Protein AF-A0A351SJZ7-F1 (afdb_monomer_lite)

Secondary structure (DSSP, 8-state):
---EEEEEEEE--SSEEEEEEEE--SSSEEE-S-SSBPTT--EEEEEEE-TTT--EEEEEEPPBTTTEEEETTTTEEEESS---SB--TTSTTTGGGTTTSBEEEEEEEEE---TT-TT--EEEEEEEEESSSSEEEEEEEEEE--TT--EEEEEEEEEEESSSSSEEEEEEEEEEE--SPEEEESSSSSS-EEE-----S--EEEEEEEEE-

Structure (mmCIF, N/CA/C/O backbone):
data_AF-A0A351SJZ7-F1
#
_entry.id   AF-A0A351SJZ7-F1
#
loop_
_atom_site.group_PDB
_atom_site.id
_atom_site.type_symbol
_atom_site.label_atom_id
_atom_site.label_alt_id
_atom_site.label_comp_id
_atom_site.label_asym_id
_atom_site.label_entity_id
_atom_site.label_seq_id
_atom_site.pdbx_PDB_ins_code
_atom_site.Cartn_x
_atom_site.Cartn_y
_atom_site.Cartn_z
_atom_site.occupancy
_atom_site.B_iso_or_equiv
_atom_site.auth_seq_id
_atom_site.auth_comp_id
_atom_site.auth_asym_id
_atom_site.auth_atom_id
_atom_site.pdbx_PDB_model_num
ATOM 1 N N . PRO A 1 1 ? 30.262 -1.546 -34.712 1.00 51.22 1 PRO A N 1
ATOM 2 C CA . PRO A 1 1 ? 30.843 -1.175 -33.401 1.00 51.22 1 PRO A CA 1
ATOM 3 C C . PRO A 1 1 ? 29.994 -1.768 -32.277 1.00 51.22 1 PRO A C 1
ATOM 5 O O . PRO A 1 1 ? 28.822 -1.424 -32.166 1.00 51.22 1 PRO A O 1
ATOM 8 N N . GLU A 1 2 ? 30.569 -2.689 -31.508 1.00 60.25 2 GLU A N 1
ATOM 9 C CA . GLU A 1 2 ? 29.968 -3.202 -30.274 1.00 60.25 2 GLU A CA 1
ATOM 10 C C . GLU A 1 2 ? 29.825 -2.029 -29.297 1.00 60.25 2 GLU A C 1
ATOM 12 O O . GLU A 1 2 ? 30.804 -1.347 -28.987 1.00 60.25 2 GLU A O 1
ATOM 17 N N . GLN A 1 3 ? 28.595 -1.724 -28.885 1.00 79.81 3 GLN A N 1
ATOM 18 C CA . GLN A 1 3 ? 28.316 -0.619 -27.970 1.00 79.81 3 GLN A CA 1
ATOM 19 C C . GLN A 1 3 ? 27.712 -1.182 -26.688 1.00 79.81 3 GLN A C 1
ATOM 21 O O . GLN A 1 3 ? 26.658 -1.822 -26.704 1.00 79.81 3 GLN A O 1
ATOM 26 N N . GLY A 1 4 ? 28.421 -0.964 -25.582 1.00 80.38 4 GLY A N 1
ATOM 27 C CA . GLY A 1 4 ? 27.912 -1.182 -24.236 1.00 80.38 4 GLY A CA 1
ATOM 28 C C . GLY A 1 4 ? 27.241 0.085 -23.720 1.00 80.38 4 GLY A C 1
ATOM 29 O O . GLY A 1 4 ? 27.751 1.185 -23.925 1.00 80.38 4 GLY A O 1
ATOM 30 N N . PHE A 1 5 ? 26.113 -0.074 -23.040 1.00 85.69 5 PHE A N 1
ATOM 31 C CA . PHE A 1 5 ? 25.408 1.011 -22.374 1.00 85.69 5 PHE A CA 1
ATOM 32 C C . PHE A 1 5 ? 25.132 0.629 -20.923 1.00 85.69 5 PHE A C 1
ATOM 34 O O . PHE A 1 5 ? 24.691 -0.488 -20.648 1.00 85.69 5 PHE A O 1
ATOM 41 N N . GLY A 1 6 ? 25.379 1.559 -20.003 1.00 90.56 6 GLY A N 1
ATOM 42 C CA . GLY A 1 6 ? 25.127 1.377 -18.582 1.00 90.56 6 GLY A CA 1
ATOM 43 C C . GLY A 1 6 ? 24.538 2.631 -17.952 1.00 90.56 6 GLY A C 1
ATOM 44 O O . GLY A 1 6 ? 24.935 3.743 -18.291 1.00 90.56 6 GLY A O 1
ATOM 45 N N . GLN A 1 7 ? 23.608 2.438 -17.023 1.00 92.88 7 GLN A N 1
ATOM 46 C CA . GLN A 1 7 ? 23.011 3.494 -16.211 1.00 92.88 7 GLN A CA 1
ATOM 47 C C . GLN A 1 7 ? 22.915 3.039 -14.755 1.00 92.88 7 GLN A C 1
ATOM 49 O O . GLN A 1 7 ? 22.683 1.861 -14.484 1.00 92.88 7 GLN A O 1
ATOM 54 N N . ALA A 1 8 ? 23.072 3.974 -13.826 1.00 92.62 8 ALA A N 1
ATOM 55 C CA . ALA A 1 8 ? 22.906 3.747 -12.397 1.00 92.62 8 ALA A CA 1
ATOM 56 C C . ALA A 1 8 ? 22.054 4.865 -11.796 1.00 92.62 8 ALA A C 1
ATOM 58 O O . ALA A 1 8 ? 22.042 5.982 -12.317 1.00 92.62 8 ALA A O 1
ATOM 59 N N . PHE A 1 9 ? 21.348 4.557 -10.715 1.00 87.62 9 PHE A N 1
ATOM 60 C CA . PHE A 1 9 ? 20.541 5.511 -9.971 1.00 87.62 9 PHE A CA 1
ATOM 61 C C . PHE A 1 9 ? 20.684 5.287 -8.465 1.00 87.62 9 PHE A C 1
ATOM 63 O O . PHE A 1 9 ? 20.890 4.165 -7.998 1.00 87.62 9 PHE A O 1
ATOM 70 N N . ALA A 1 10 ? 20.558 6.383 -7.728 1.00 87.19 10 ALA A N 1
ATOM 71 C CA . ALA A 1 10 ? 20.352 6.418 -6.292 1.00 87.19 10 ALA A CA 1
ATOM 72 C C . ALA A 1 10 ? 19.329 7.524 -6.038 1.00 87.19 10 ALA A C 1
ATOM 74 O O . ALA A 1 10 ? 19.532 8.656 -6.487 1.00 87.19 10 ALA A O 1
ATOM 75 N N . ALA A 1 11 ? 18.215 7.180 -5.409 1.00 80.00 11 ALA A N 1
ATOM 76 C CA . ALA A 1 11 ? 17.107 8.092 -5.193 1.00 80.00 11 ALA A CA 1
ATOM 77 C C . ALA A 1 11 ? 16.484 7.866 -3.818 1.00 80.00 11 ALA A C 1
ATOM 79 O O . ALA A 1 11 ? 16.381 6.732 -3.350 1.00 80.00 11 ALA A O 1
ATOM 80 N N . ASP A 1 12 ? 16.047 8.967 -3.221 1.00 76.38 12 ASP A N 1
ATOM 81 C CA . ASP A 1 12 ? 15.073 8.966 -2.138 1.00 76.38 12 ASP A CA 1
ATOM 82 C C . ASP A 1 12 ? 13.676 8.855 -2.783 1.00 76.38 12 ASP A C 1
ATOM 84 O O . ASP A 1 12 ? 13.377 9.637 -3.698 1.00 76.38 12 ASP A O 1
ATOM 88 N N . PRO A 1 13 ? 12.847 7.870 -2.397 1.00 70.75 13 PRO A N 1
ATOM 89 C CA . PRO A 1 13 ? 11.522 7.681 -2.980 1.00 70.75 13 PRO A CA 1
ATOM 90 C C . PRO A 1 13 ? 10.557 8.846 -2.696 1.00 70.75 13 PRO A C 1
ATOM 92 O O . PRO A 1 13 ? 9.573 8.995 -3.419 1.00 70.75 13 PRO A O 1
ATOM 95 N N . GLY A 1 14 ? 10.815 9.685 -1.684 1.00 78.50 14 GLY A N 1
ATOM 96 C CA . GLY A 1 14 ? 9.995 10.844 -1.302 1.00 78.50 14 GLY A CA 1
ATOM 97 C C . GLY A 1 14 ? 8.678 10.504 -0.587 1.00 78.50 14 GLY A C 1
ATOM 98 O O . GLY A 1 14 ? 8.150 11.326 0.169 1.00 78.50 14 GLY A O 1
ATOM 99 N N . THR A 1 15 ? 8.155 9.297 -0.799 1.00 84.88 15 THR A N 1
ATOM 100 C CA . THR A 1 15 ? 6.992 8.729 -0.111 1.00 84.88 15 THR A CA 1
ATOM 101 C C . THR A 1 15 ? 7.159 7.225 0.080 1.00 84.88 15 THR A C 1
ATOM 103 O O . THR A 1 15 ? 7.822 6.559 -0.715 1.00 84.88 15 THR A O 1
ATOM 106 N N . LEU A 1 16 ? 6.491 6.679 1.091 1.00 83.62 16 LEU A N 1
ATOM 107 C CA . LEU A 1 16 ? 6.517 5.260 1.429 1.00 83.62 16 LEU A CA 1
ATOM 108 C C . LEU A 1 16 ? 5.123 4.679 1.456 1.00 83.62 16 LEU A C 1
ATOM 110 O O . LEU A 1 16 ? 4.201 5.316 1.961 1.00 83.62 16 LEU A O 1
ATOM 114 N N . ALA A 1 17 ? 4.993 3.440 1.000 1.00 87.25 17 ALA A N 1
ATOM 115 C CA . ALA A 1 17 ? 3.758 2.692 1.135 1.00 87.25 17 ALA A CA 1
ATOM 116 C C . ALA A 1 17 ? 3.602 2.141 2.561 1.00 87.25 17 ALA A C 1
ATOM 118 O O . ALA A 1 17 ? 4.544 1.601 3.136 1.00 87.25 17 ALA A O 1
ATOM 119 N N . ALA A 1 18 ? 2.381 2.191 3.086 1.00 89.62 18 ALA A N 1
ATOM 120 C CA . ALA A 1 18 ? 1.960 1.529 4.313 1.00 89.62 18 ALA A CA 1
ATOM 121 C C . ALA A 1 18 ? 0.689 0.711 4.060 1.00 89.62 18 ALA A C 1
ATOM 123 O O . ALA A 1 18 ? -0.158 1.080 3.240 1.00 89.62 18 ALA A O 1
ATOM 124 N N . ARG A 1 19 ? 0.543 -0.397 4.793 1.00 93.38 19 ARG A N 1
ATOM 125 C CA . ARG A 1 19 ? -0.688 -1.188 4.833 1.00 93.38 19 ARG A CA 1
ATOM 126 C C . ARG A 1 19 ? -1.068 -1.471 6.276 1.00 93.38 19 ARG A C 1
ATOM 128 O O . ARG A 1 19 ? -0.285 -2.039 7.035 1.00 93.38 19 ARG A O 1
ATOM 135 N N . GLU A 1 20 ? -2.291 -1.119 6.632 1.00 95.25 20 GLU A N 1
ATOM 136 C CA . GLU A 1 20 ? -2.797 -1.220 7.994 1.00 95.25 20 GLU A CA 1
ATOM 137 C C . GLU A 1 20 ? -4.163 -1.902 8.008 1.00 95.25 20 GLU A C 1
ATOM 139 O O . GLU A 1 20 ? -4.999 -1.697 7.125 1.00 95.25 20 GLU A O 1
ATOM 144 N N . GLU A 1 21 ? -4.385 -2.739 9.013 1.00 96.19 21 GLU A N 1
ATOM 145 C CA . GLU A 1 21 ? -5.636 -3.446 9.241 1.00 96.19 21 GLU A CA 1
ATOM 146 C C . GLU A 1 21 ? -6.179 -3.094 10.621 1.00 96.19 21 GLU A C 1
ATOM 148 O O . GLU A 1 21 ? -5.493 -3.228 11.631 1.00 96.19 21 GLU A O 1
ATOM 153 N N . PHE A 1 22 ? -7.441 -2.691 10.676 1.00 97.31 22 PHE A N 1
ATOM 154 C CA . PHE A 1 22 ? -8.117 -2.338 11.912 1.00 97.31 22 PHE A CA 1
ATOM 155 C C . PHE A 1 22 ? -9.258 -3.298 12.165 1.00 97.31 22 PHE A C 1
ATOM 157 O O . PHE A 1 22 ? -10.115 -3.484 11.299 1.00 97.31 22 PHE A O 1
ATOM 164 N N . ARG A 1 23 ? -9.342 -3.861 13.367 1.00 96.00 23 ARG A N 1
ATOM 165 C CA . ARG A 1 23 ? -10.565 -4.542 13.788 1.00 96.00 23 ARG A CA 1
ATOM 166 C C . ARG A 1 23 ? -11.706 -3.524 13.878 1.00 96.00 23 ARG A C 1
ATOM 168 O O . ARG A 1 23 ? -11.523 -2.403 14.352 1.00 96.00 23 ARG A O 1
ATOM 175 N N . GLY A 1 24 ? -12.904 -3.917 13.450 1.00 93.94 24 GLY A N 1
ATOM 176 C CA . GLY A 1 24 ? -14.111 -3.134 13.707 1.00 93.94 24 GLY A CA 1
ATOM 177 C C . GLY A 1 24 ? -14.270 -2.845 15.205 1.00 93.94 24 GLY A C 1
ATOM 178 O O . GLY A 1 24 ? -14.196 -3.767 16.018 1.00 93.94 24 GLY A O 1
ATOM 179 N N . THR A 1 25 ? -14.487 -1.585 15.579 1.00 93.88 25 THR A N 1
ATOM 180 C CA . THR A 1 25 ? -14.606 -1.160 16.989 1.00 93.88 25 THR A CA 1
ATOM 181 C C . THR A 1 25 ? -16.055 -0.884 17.395 1.00 93.88 25 THR A C 1
ATOM 183 O O . THR A 1 25 ? -16.344 -0.635 18.562 1.00 93.88 25 THR A O 1
ATOM 186 N N . GLY A 1 26 ? -16.984 -0.912 16.435 1.00 91.62 26 GLY A N 1
ATOM 187 C CA . GLY A 1 26 ? -18.343 -0.386 16.573 1.00 91.62 26 GLY A CA 1
ATOM 188 C C . GLY A 1 26 ? -18.431 1.134 16.392 1.00 91.62 26 GLY A C 1
ATOM 189 O O . GLY A 1 26 ? -19.530 1.682 16.423 1.00 91.62 26 GLY A O 1
ATOM 190 N N . GLY A 1 27 ? -17.298 1.818 16.203 1.00 93.38 27 GLY A N 1
ATOM 191 C CA . GLY A 1 27 ? -17.219 3.248 15.923 1.00 93.38 27 GLY A CA 1
ATOM 192 C C . GLY A 1 27 ? -16.923 3.556 14.454 1.00 93.38 27 GLY A C 1
ATOM 193 O O . GLY A 1 27 ? -16.747 2.665 13.627 1.00 93.38 27 GLY A O 1
ATOM 194 N N . SER A 1 28 ? -16.856 4.847 14.137 1.00 96.50 28 SER A N 1
ATOM 195 C CA . SER A 1 28 ? -16.533 5.343 12.789 1.00 96.50 28 SER A CA 1
ATOM 196 C C . SER A 1 28 ? -15.133 5.947 12.676 1.00 96.50 28 SER A C 1
ATOM 198 O O . SER A 1 28 ? -14.732 6.345 11.586 1.00 96.50 28 SER A O 1
ATOM 200 N N . LEU A 1 29 ? -14.422 6.101 13.793 1.00 97.50 29 LEU A N 1
ATOM 201 C CA . LEU A 1 29 ? -13.168 6.844 13.855 1.00 97.50 29 LEU A CA 1
ATOM 202 C C . LEU A 1 29 ? -11.985 5.891 13.956 1.00 97.50 29 LEU A C 1
ATOM 204 O O . LEU A 1 29 ? -11.962 5.042 14.845 1.00 97.50 29 LEU A O 1
ATOM 208 N N . TYR A 1 30 ? -11.016 6.088 13.069 1.00 98.12 30 TYR A N 1
ATOM 209 C CA . TYR A 1 30 ? -9.790 5.309 12.992 1.00 98.12 30 TYR A CA 1
ATOM 210 C C . TYR A 1 30 ? -8.592 6.237 12.784 1.00 98.12 30 TYR A C 1
ATOM 212 O O . TYR A 1 30 ? -8.707 7.275 12.122 1.00 98.12 30 TYR A O 1
ATOM 220 N N . TYR A 1 31 ? -7.447 5.865 13.341 1.00 98.00 31 TYR A N 1
ATOM 221 C CA . TYR A 1 31 ? -6.186 6.580 13.180 1.00 98.00 31 TYR A CA 1
ATOM 222 C C . TYR A 1 31 ? -5.181 5.686 12.469 1.00 98.00 31 TYR A C 1
ATOM 224 O O . TYR A 1 31 ? -4.982 4.545 12.855 1.00 98.00 31 TYR A O 1
ATOM 232 N N . LEU A 1 32 ? -4.567 6.207 11.422 1.00 97.38 32 LEU A N 1
ATOM 233 C CA . LEU A 1 32 ? -3.424 5.601 10.766 1.00 97.38 32 LEU A CA 1
ATOM 234 C C . LEU A 1 32 ? -2.192 5.775 11.654 1.00 97.38 32 LEU A C 1
ATOM 236 O O . LEU A 1 32 ? -2.092 6.765 12.387 1.00 97.38 32 LEU A O 1
ATOM 240 N N . GLN A 1 33 ? -1.233 4.855 11.566 1.00 94.38 33 GLN A N 1
ATOM 241 C CA . GLN A 1 33 ? 0.026 4.986 12.306 1.00 94.38 33 GLN A CA 1
ATOM 242 C C . GLN A 1 33 ? 0.806 6.229 11.859 1.00 94.38 33 GLN A C 1
ATOM 244 O O . GLN A 1 33 ? 1.522 6.847 12.650 1.00 94.38 33 GLN A O 1
ATOM 249 N N . HIS A 1 34 ? 0.651 6.600 10.586 1.00 93.50 34 HIS A N 1
ATOM 250 C CA . HIS A 1 34 ? 1.418 7.656 9.941 1.00 93.50 34 HIS A CA 1
ATOM 251 C C . HIS A 1 34 ? 0.583 8.916 9.671 1.00 93.50 34 HIS A C 1
ATOM 253 O O . HIS A 1 34 ? -0.633 8.880 9.477 1.00 93.50 34 HIS A O 1
ATOM 259 N N . GLN A 1 35 ? 1.277 10.052 9.637 1.00 93.19 35 GLN A N 1
ATOM 260 C CA . GLN A 1 35 ? 0.755 11.367 9.256 1.00 93.19 35 GLN A CA 1
ATOM 261 C C . GLN A 1 35 ? 1.331 11.779 7.897 1.00 93.19 35 GLN A C 1
ATOM 263 O O . GLN A 1 35 ? 2.148 11.060 7.330 1.00 93.19 35 GLN A O 1
ATOM 268 N N . ASN A 1 36 ? 0.931 12.945 7.383 1.00 93.06 36 ASN A N 1
ATOM 269 C CA . ASN A 1 36 ? 1.382 13.458 6.082 1.00 93.06 36 ASN A CA 1
ATOM 270 C C . ASN A 1 36 ? 1.135 12.460 4.942 1.00 93.06 36 ASN A C 1
ATOM 272 O O . ASN A 1 36 ? 2.016 12.176 4.130 1.00 93.06 36 ASN A O 1
ATOM 276 N N . ILE A 1 37 ? -0.083 11.925 4.905 1.00 95.25 37 ILE A N 1
ATOM 277 C CA . ILE A 1 37 ? -0.508 10.990 3.867 1.00 95.25 37 ILE A CA 1
ATOM 278 C C . ILE A 1 37 ? -0.540 11.710 2.515 1.00 95.25 37 ILE A C 1
ATOM 280 O O . ILE A 1 37 ? -1.096 12.809 2.399 1.00 95.25 37 ILE A O 1
ATOM 284 N N . THR A 1 38 ? 0.018 11.082 1.485 1.00 94.69 38 THR A N 1
ATOM 285 C CA . THR A 1 38 ? -0.049 11.561 0.106 1.00 94.69 38 THR A CA 1
ATOM 286 C C . THR A 1 38 ? -1.506 11.587 -0.334 1.00 94.69 38 THR A C 1
ATOM 288 O O . THR A 1 38 ? -2.189 10.562 -0.347 1.00 94.69 38 THR A O 1
ATOM 291 N N . GLN A 1 39 ? -2.007 12.770 -0.679 1.00 92.69 39 GLN A N 1
ATOM 292 C CA . GLN A 1 39 ? -3.418 12.956 -0.998 1.00 92.69 39 GLN A CA 1
ATOM 293 C C . GLN A 1 39 ? -3.843 12.105 -2.205 1.00 92.69 39 GLN A C 1
ATOM 295 O O . GLN A 1 39 ? -3.276 12.244 -3.287 1.00 92.69 39 GLN A O 1
ATOM 300 N N . GLY A 1 40 ? -4.877 11.276 -2.031 1.00 93.06 40 GLY A N 1
ATOM 301 C CA . GLY A 1 40 ? -5.419 10.419 -3.086 1.00 93.06 40 GLY A CA 1
ATOM 302 C C . GLY A 1 40 ? -4.645 9.116 -3.297 1.00 93.06 40 GLY A C 1
ATOM 303 O O . GLY A 1 40 ? -4.995 8.362 -4.202 1.00 93.06 40 GLY A O 1
ATOM 304 N N . SER A 1 41 ? -3.612 8.849 -2.492 1.00 95.12 41 SER A N 1
ATOM 305 C CA . SER A 1 41 ? -2.917 7.553 -2.485 1.00 95.12 41 SER A CA 1
ATOM 306 C C . SER A 1 41 ? -3.694 6.477 -1.725 1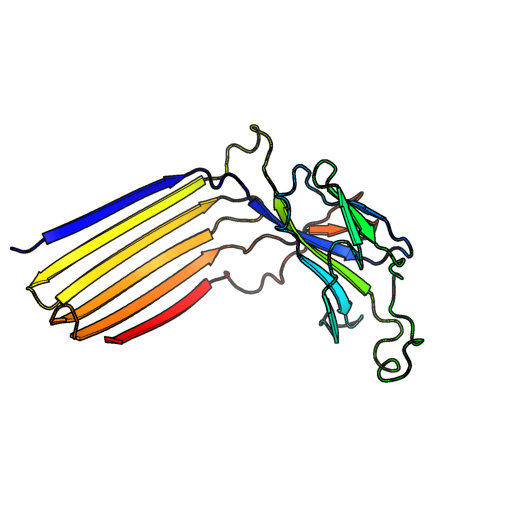.00 95.12 41 SER A C 1
ATOM 308 O O . SER A 1 41 ? -3.391 5.292 -1.851 1.00 95.12 41 SER A O 1
ATOM 310 N N . GLU A 1 42 ? -4.676 6.875 -0.912 1.00 95.56 42 GLU A N 1
ATOM 311 C CA . GLU A 1 42 ? -5.371 5.965 -0.022 1.00 95.56 42 GLU A CA 1
ATOM 312 C C . GLU A 1 42 ? -6.349 5.038 -0.759 1.00 95.56 42 GLU A C 1
ATOM 314 O O . GLU A 1 42 ? -7.165 5.448 -1.586 1.00 95.56 42 GLU A O 1
ATOM 319 N N . GLN A 1 43 ? -6.318 3.764 -0.387 1.00 97.69 43 GLN A N 1
ATOM 320 C CA . GLN A 1 43 ? -7.297 2.760 -0.762 1.00 97.69 43 GLN A CA 1
ATOM 321 C C . GLN A 1 43 ? -7.820 2.096 0.508 1.00 97.69 43 GLN A C 1
ATOM 323 O O . GLN A 1 43 ? -7.072 1.446 1.242 1.00 97.69 43 GLN A O 1
ATOM 328 N N . LEU A 1 44 ? -9.115 2.273 0.770 1.00 97.81 44 LEU A N 1
ATOM 329 C CA 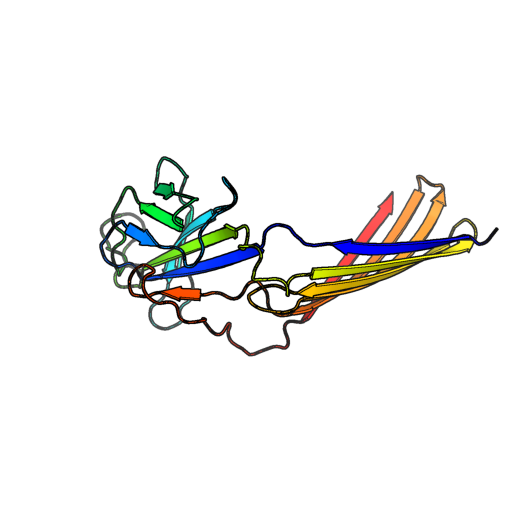. LEU A 1 44 ? -9.787 1.709 1.936 1.00 97.81 44 LEU A CA 1
ATOM 330 C C . LEU A 1 44 ? -10.788 0.643 1.500 1.00 97.81 44 LEU A C 1
ATOM 332 O O . LEU A 1 44 ? -11.528 0.816 0.529 1.00 97.81 44 LEU A O 1
ATOM 336 N N . SER A 1 45 ? -10.847 -0.451 2.250 1.00 97.75 45 SER A N 1
ATOM 337 C CA . SER A 1 45 ? -11.866 -1.482 2.071 1.00 97.75 45 SER A CA 1
ATOM 338 C C . SER A 1 45 ? -12.313 -2.065 3.403 1.00 97.75 45 SER A C 1
ATOM 340 O O . SER A 1 45 ? -11.560 -2.069 4.374 1.00 97.75 45 SER A O 1
ATOM 342 N N . ILE A 1 46 ? -13.549 -2.556 3.450 1.00 96.56 46 ILE A N 1
ATOM 343 C CA . ILE A 1 46 ? -14.046 -3.372 4.554 1.00 96.56 46 ILE A CA 1
ATOM 344 C C . ILE A 1 46 ? -13.959 -4.834 4.139 1.00 96.56 46 ILE A C 1
ATOM 346 O O . ILE A 1 46 ? -14.567 -5.242 3.147 1.00 96.56 46 ILE A O 1
ATOM 350 N N . GLU A 1 47 ? -13.245 -5.627 4.927 1.00 95.12 47 GLU A N 1
ATOM 351 C CA . GLU A 1 47 ? -13.123 -7.065 4.742 1.00 95.12 47 GLU A CA 1
ATOM 352 C C . GLU A 1 47 ? -13.846 -7.822 5.852 1.00 95.12 47 GLU A C 1
ATOM 354 O O . GLU A 1 47 ? -13.648 -7.559 7.037 1.00 95.12 47 GLU A O 1
ATOM 359 N N . ILE A 1 48 ? -14.658 -8.806 5.470 1.00 93.38 48 ILE A N 1
ATOM 360 C CA . ILE A 1 48 ? -15.209 -9.795 6.397 1.00 93.38 48 ILE A CA 1
ATOM 361 C C . ILE A 1 48 ? -14.391 -11.064 6.243 1.00 93.38 48 ILE A C 1
ATOM 363 O O . ILE A 1 48 ? -14.277 -11.589 5.132 1.00 93.38 48 ILE A O 1
ATOM 367 N N . ARG A 1 49 ? -13.829 -11.560 7.343 1.00 92.12 49 ARG A N 1
ATOM 368 C CA . ARG A 1 49 ? -12.932 -12.719 7.328 1.00 92.12 49 ARG A CA 1
ATOM 369 C C . ARG A 1 49 ? -13.495 -13.858 8.146 1.00 92.12 49 ARG A C 1
ATOM 371 O O . ARG A 1 49 ? -14.066 -13.621 9.199 1.00 92.12 49 ARG A O 1
ATOM 378 N N . ASP A 1 50 ? -13.315 -15.082 7.682 1.00 89.44 50 ASP A N 1
ATOM 379 C CA . ASP A 1 50 ? -13.690 -16.274 8.431 1.00 89.44 50 ASP A CA 1
ATOM 380 C C . ASP A 1 50 ? -12.981 -16.294 9.791 1.00 89.44 50 ASP A C 1
ATOM 382 O O . ASP A 1 50 ? -11.764 -16.119 9.871 1.00 89.44 50 ASP A O 1
ATOM 386 N N . LYS A 1 51 ? -13.739 -16.484 10.873 1.00 87.12 51 LYS A N 1
ATOM 387 C CA . LYS A 1 51 ? -13.208 -16.389 12.243 1.00 87.12 51 LYS A CA 1
ATOM 388 C C . LYS A 1 51 ? -12.165 -17.461 12.587 1.00 87.12 51 LYS A C 1
ATOM 390 O O . LYS A 1 51 ? -11.372 -17.241 13.498 1.00 87.12 51 LYS A O 1
ATOM 395 N N . ASP A 1 52 ? -12.205 -18.611 11.911 1.00 87.50 52 ASP A N 1
ATOM 396 C CA . ASP A 1 52 ? -11.371 -19.772 12.235 1.00 87.50 52 ASP A CA 1
ATOM 397 C C . ASP A 1 52 ? -10.098 -19.803 11.376 1.00 87.50 52 ASP A C 1
ATOM 399 O O . ASP A 1 52 ? -9.018 -20.110 11.874 1.00 87.50 52 ASP A O 1
ATOM 403 N N . SER A 1 53 ? -10.215 -19.460 10.090 1.00 85.94 53 SER A N 1
ATOM 404 C CA . SER A 1 53 ? -9.118 -19.505 9.113 1.00 85.94 53 SER A CA 1
ATOM 405 C C . SER A 1 53 ? -8.508 -18.143 8.774 1.00 85.94 53 SER A C 1
ATOM 407 O O . SER A 1 53 ? -7.405 -18.092 8.233 1.00 85.94 53 SER A O 1
ATOM 409 N N . GLY A 1 54 ? -9.205 -17.037 9.050 1.00 85.69 54 GLY A N 1
ATOM 410 C CA . GLY A 1 54 ? -8.783 -15.686 8.669 1.00 85.69 54 GLY A CA 1
ATOM 411 C C . GLY A 1 54 ? -8.924 -15.371 7.174 1.00 85.69 54 GLY A C 1
ATOM 412 O O . GLY A 1 54 ? -8.531 -14.289 6.743 1.00 85.69 54 GLY A O 1
ATOM 413 N N . ILE A 1 55 ? -9.487 -16.282 6.374 1.00 88.56 55 ILE A N 1
ATOM 414 C CA . ILE A 1 55 ? -9.680 -16.087 4.932 1.00 88.56 55 ILE A CA 1
ATOM 415 C C . ILE A 1 55 ? -10.719 -14.989 4.686 1.00 88.56 55 ILE A C 1
ATOM 417 O O . ILE A 1 55 ? -11.779 -14.979 5.308 1.00 88.56 55 ILE A O 1
ATOM 421 N N . VAL A 1 56 ? -10.444 -14.087 3.740 1.00 90.38 56 VAL A N 1
ATOM 422 C CA . VAL A 1 56 ? -11.397 -13.052 3.313 1.00 90.38 56 VAL A CA 1
ATOM 423 C C . VAL A 1 56 ? -12.598 -13.702 2.626 1.00 90.38 56 VAL A C 1
ATOM 425 O O . VAL A 1 56 ? -12.476 -14.302 1.560 1.00 90.38 56 VAL A O 1
ATOM 428 N N . LEU A 1 57 ? -13.770 -13.563 3.240 1.00 88.94 57 LEU A N 1
ATOM 429 C CA . LEU A 1 57 ? -15.052 -14.039 2.718 1.00 88.94 57 LEU A CA 1
ATOM 430 C C . LEU A 1 57 ? -15.736 -12.985 1.840 1.00 88.94 57 LEU A C 1
ATOM 432 O O . LEU A 1 57 ? -16.485 -13.323 0.925 1.00 88.94 57 LEU A O 1
ATOM 436 N N . SER A 1 58 ? -15.505 -11.705 2.136 1.00 90.50 58 SER A N 1
ATOM 437 C CA . SER A 1 58 ? -16.045 -10.567 1.393 1.00 90.50 58 SER A CA 1
ATOM 438 C C . SER A 1 58 ? -15.117 -9.367 1.532 1.00 90.50 58 SER A C 1
ATOM 440 O O . SER A 1 58 ? -14.601 -9.128 2.619 1.00 90.50 58 SER A O 1
ATOM 442 N N . SER A 1 59 ? -14.960 -8.589 0.462 1.00 93.81 59 SER A N 1
ATOM 443 C CA . SER A 1 59 ? -14.243 -7.311 0.469 1.00 93.81 59 SER A CA 1
ATOM 444 C C . SER A 1 59 ? -15.078 -6.254 -0.251 1.00 93.81 59 SER A C 1
ATOM 446 O O . SER A 1 59 ? -15.622 -6.510 -1.328 1.00 93.81 59 SER A O 1
ATOM 448 N N . HIS A 1 60 ? -15.222 -5.086 0.368 1.00 94.50 60 HIS A N 1
ATOM 449 C CA . HIS A 1 60 ? -15.964 -3.954 -0.168 1.00 94.50 60 HIS A CA 1
ATOM 450 C C . HIS A 1 60 ? -15.086 -2.705 -0.159 1.00 94.50 60 HIS A C 1
ATOM 452 O O . HIS A 1 60 ? -14.703 -2.224 0.903 1.00 94.50 60 HIS A O 1
ATOM 458 N N . MET A 1 61 ? -14.767 -2.185 -1.342 1.00 97.00 61 MET A N 1
ATOM 459 C CA . MET A 1 61 ? -13.965 -0.972 -1.484 1.00 97.00 61 MET A CA 1
ATOM 460 C C . MET A 1 61 ? -14.798 0.269 -1.163 1.00 97.00 61 MET A C 1
ATOM 462 O O . MET A 1 61 ? -15.921 0.391 -1.647 1.00 97.00 61 MET A O 1
ATOM 466 N N . LEU A 1 62 ? -14.231 1.174 -0.368 1.00 97.31 62 LEU A N 1
ATOM 467 C CA . LEU A 1 62 ? -14.878 2.402 0.077 1.00 97.31 62 LEU A CA 1
ATOM 468 C C . LEU A 1 62 ? -14.507 3.575 -0.835 1.00 97.31 62 LEU A C 1
ATOM 470 O O . LEU A 1 62 ? -13.345 3.735 -1.216 1.00 97.31 62 LEU A O 1
ATOM 474 N N . ALA A 1 63 ? -15.477 4.431 -1.144 1.00 97.50 63 ALA A N 1
ATOM 475 C CA . ALA A 1 63 ? -15.272 5.641 -1.927 1.00 97.50 63 ALA A CA 1
ATOM 476 C C . ALA A 1 63 ? -14.986 6.860 -1.032 1.00 97.50 63 ALA A C 1
ATOM 478 O O . ALA A 1 63 ? -15.765 7.203 -0.136 1.00 97.50 63 ALA A O 1
ATOM 479 N N . SER A 1 64 ? -13.878 7.556 -1.311 1.00 96.44 64 SER A N 1
ATOM 480 C CA . SER A 1 64 ? -13.501 8.792 -0.611 1.00 96.44 64 SER A CA 1
ATOM 481 C C . SER A 1 64 ? -14.568 9.877 -0.798 1.00 96.44 64 SER A C 1
ATOM 483 O O . SER A 1 64 ? -15.091 10.075 -1.896 1.00 96.44 64 SER A O 1
ATOM 485 N N . GLY A 1 65 ? -14.933 10.559 0.287 1.00 95.25 65 GLY A N 1
ATOM 486 C CA . GLY A 1 65 ? -15.980 11.585 0.328 1.00 95.25 65 GLY A CA 1
ATOM 487 C C . GLY A 1 65 ? -17.420 11.056 0.368 1.00 95.25 65 GLY A C 1
ATOM 488 O O . GLY A 1 65 ? -18.332 11.845 0.612 1.00 95.25 65 GLY A O 1
ATOM 489 N N . VAL A 1 66 ? -17.636 9.752 0.162 1.00 97.06 66 VAL A N 1
ATOM 490 C CA . VAL A 1 66 ? -18.963 9.108 0.213 1.00 97.06 66 VAL A CA 1
ATOM 491 C C . VAL A 1 66 ? -19.058 8.163 1.406 1.00 97.06 66 VAL A C 1
ATOM 493 O O . VAL A 1 66 ? -19.946 8.302 2.246 1.00 97.06 66 VAL A O 1
ATOM 496 N N . ASP A 1 67 ? -18.111 7.235 1.508 1.00 97.38 6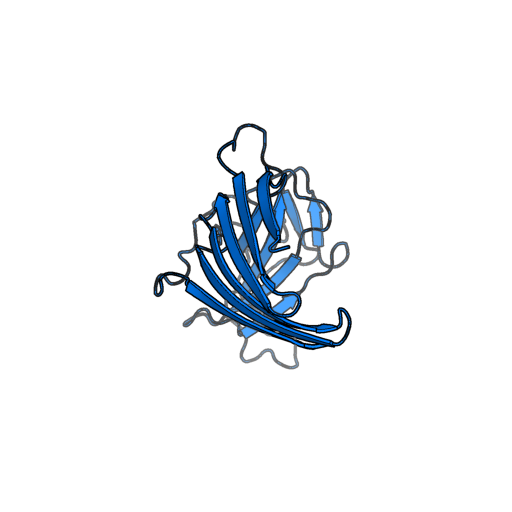7 ASP A N 1
ATOM 497 C CA . ASP A 1 67 ? -18.089 6.205 2.548 1.00 97.38 67 ASP A CA 1
ATOM 498 C C . ASP A 1 67 ? -17.158 6.579 3.707 1.00 97.38 67 ASP A C 1
ATOM 500 O O . ASP A 1 67 ? -17.303 6.085 4.827 1.00 97.38 67 ASP A O 1
ATOM 504 N N . TYR A 1 68 ? -16.209 7.487 3.464 1.00 98.00 68 TYR A N 1
ATOM 505 C CA . TYR A 1 68 ? -15.304 8.006 4.483 1.00 98.00 68 TYR A CA 1
ATOM 506 C C . TYR A 1 68 ? -14.741 9.381 4.122 1.00 98.00 68 TYR A C 1
ATOM 508 O O . TYR A 1 68 ? -14.818 9.844 2.986 1.00 98.00 68 TYR A O 1
ATOM 516 N N . THR A 1 69 ? -14.115 10.018 5.106 1.00 97.88 69 THR A N 1
ATOM 517 C CA . THR A 1 69 ? -13.246 11.184 4.927 1.00 97.88 69 THR A CA 1
ATOM 518 C C . THR A 1 69 ? -11.896 10.920 5.581 1.00 97.88 69 THR A C 1
ATOM 520 O O . THR A 1 69 ? -11.830 10.263 6.621 1.00 97.88 69 THR A O 1
ATOM 523 N N . LEU A 1 70 ? -10.822 11.428 4.978 1.00 98.06 70 LEU A N 1
ATOM 524 C CA . LEU A 1 70 ? -9.458 11.299 5.485 1.00 98.06 70 LEU A CA 1
ATOM 525 C C . LEU A 1 70 ? -8.877 12.685 5.776 1.00 98.06 70 LEU A C 1
ATOM 527 O O . LEU A 1 70 ? -8.856 13.562 4.915 1.00 98.06 70 LEU A O 1
ATOM 531 N N . ASN A 1 71 ? -8.372 12.879 6.993 1.00 97.38 71 ASN A N 1
ATOM 532 C CA . ASN A 1 71 ? -7.472 13.980 7.306 1.00 97.38 71 ASN A CA 1
ATOM 533 C C . ASN A 1 71 ? -6.034 13.493 7.118 1.00 97.38 71 ASN A C 1
ATOM 535 O O . ASN A 1 71 ? -5.486 12.830 7.998 1.00 97.38 71 ASN A O 1
ATOM 539 N N . THR A 1 72 ? -5.439 13.831 5.977 1.00 95.50 72 THR A N 1
ATOM 540 C CA . THR A 1 72 ? -4.094 13.385 5.590 1.00 95.50 72 THR A CA 1
ATOM 541 C C . THR A 1 72 ? -2.996 13.912 6.511 1.00 95.50 72 THR A C 1
ATOM 543 O O . THR A 1 72 ? -2.013 13.220 6.752 1.00 95.50 72 THR A O 1
ATOM 546 N N . LEU A 1 73 ? -3.172 15.106 7.085 1.00 94.12 73 LEU A N 1
ATOM 547 C CA . LEU A 1 73 ? -2.200 15.698 8.008 1.00 94.12 73 LEU A CA 1
ATOM 548 C C . LEU A 1 73 ? -2.160 14.965 9.351 1.00 94.12 73 LEU A C 1
ATOM 550 O O . LEU A 1 73 ? -1.107 14.873 9.962 1.00 94.12 73 LEU A O 1
ATOM 554 N N . GLN A 1 74 ? -3.300 14.454 9.816 1.00 94.62 74 GLN A N 1
ATOM 555 C CA . GLN A 1 74 ? -3.417 13.779 11.114 1.00 94.62 74 GLN A CA 1
ATOM 556 C C . GLN A 1 74 ? -3.474 12.252 11.001 1.00 94.62 74 GLN A C 1
ATOM 558 O O . GLN A 1 74 ? -3.550 11.590 12.030 1.00 94.62 74 GLN A O 1
ATOM 563 N N . GLY A 1 75 ? -3.509 11.702 9.784 1.00 96.06 75 GLY A N 1
ATOM 564 C CA . GLY A 1 75 ? -3.727 10.273 9.561 1.00 96.06 75 GLY A CA 1
ATOM 565 C C . GLY A 1 75 ? -5.105 9.800 10.034 1.00 96.06 75 GLY A C 1
ATOM 566 O O . GLY A 1 75 ? -5.252 8.670 10.468 1.00 96.06 75 GLY A O 1
ATOM 567 N N . ARG A 1 76 ? -6.135 10.653 10.036 1.00 97.62 76 ARG A N 1
ATOM 568 C CA . ARG A 1 76 ? -7.425 10.322 10.669 1.00 97.62 76 ARG A CA 1
ATOM 569 C C . ARG A 1 76 ? -8.488 9.962 9.645 1.00 97.62 76 ARG A C 1
ATOM 571 O O . ARG A 1 76 ? -8.887 10.822 8.860 1.00 97.62 76 ARG A O 1
ATOM 578 N N . ILE A 1 77 ? -9.014 8.747 9.730 1.00 98.19 77 ILE A N 1
ATOM 579 C CA . ILE A 1 77 ? -10.138 8.262 8.929 1.00 98.19 77 ILE A CA 1
ATOM 580 C C . ILE A 1 77 ? -11.432 8.424 9.730 1.00 98.19 77 ILE A C 1
ATOM 582 O O . ILE A 1 77 ? -11.525 8.019 10.888 1.00 98.19 77 ILE A O 1
ATOM 586 N N . LEU A 1 78 ? -12.453 8.995 9.098 1.00 98.31 78 LEU A N 1
ATOM 587 C CA . LEU A 1 78 ? -13.812 9.046 9.622 1.00 98.31 78 LEU A CA 1
ATOM 588 C C . LEU A 1 78 ? -14.765 8.403 8.614 1.00 98.31 78 LEU A C 1
ATOM 590 O O . LEU A 1 78 ? -15.036 8.984 7.563 1.00 98.31 78 LEU A O 1
ATOM 594 N N . LEU A 1 79 ? -15.270 7.219 8.949 1.00 97.94 79 LEU A N 1
ATOM 595 C CA . LEU A 1 79 ? -16.281 6.499 8.177 1.00 97.94 79 LEU A CA 1
ATOM 596 C C . LEU A 1 79 ? -17.645 7.193 8.296 1.00 97.94 79 LEU A C 1
ATOM 598 O O . LEU A 1 79 ? -17.991 7.733 9.349 1.00 97.94 79 LEU A O 1
ATOM 602 N N . THR A 1 80 ? -18.459 7.149 7.244 1.00 97.00 80 THR A N 1
ATOM 603 C CA . THR A 1 80 ? -19.833 7.681 7.305 1.00 97.00 80 THR A CA 1
ATOM 604 C C . THR A 1 80 ? -20.788 6.750 8.046 1.00 97.00 80 THR A C 1
ATOM 606 O O . THR A 1 80 ? -21.766 7.215 8.629 1.00 97.00 80 THR A O 1
ATOM 609 N N . SER A 1 81 ? -20.472 5.453 8.090 1.00 93.56 81 SER A N 1
ATOM 610 C CA . SER A 1 81 ? -21.188 4.439 8.868 1.00 93.56 81 SER A CA 1
ATOM 611 C C . SER A 1 81 ? -20.239 3.761 9.864 1.00 93.56 81 SER A C 1
ATOM 613 O O . SER A 1 81 ? -19.117 3.431 9.475 1.00 93.56 81 SER A O 1
ATOM 615 N N . PRO A 1 82 ? -20.647 3.541 11.129 1.00 93.56 82 PRO A N 1
ATOM 616 C CA . PRO A 1 82 ? -19.819 2.824 12.095 1.00 93.56 82 PRO A CA 1
ATOM 617 C C . PRO A 1 82 ? -19.504 1.403 11.626 1.00 93.56 82 PRO A C 1
ATOM 619 O O . PRO A 1 82 ? -20.362 0.730 11.052 1.00 93.56 82 PRO A O 1
ATOM 622 N N . LEU A 1 83 ? -18.291 0.930 11.908 1.00 93.00 83 LEU A N 1
ATOM 623 C CA . LEU A 1 83 ? -17.861 -0.420 11.567 1.00 93.00 83 LEU A CA 1
ATOM 624 C C . LEU A 1 83 ? -18.011 -1.343 12.779 1.00 93.00 83 LEU A C 1
ATOM 626 O O . LEU A 1 83 ? -17.182 -1.326 13.691 1.00 93.00 83 LEU A O 1
ATOM 630 N N . SER A 1 84 ? -19.057 -2.172 12.779 1.00 90.50 84 SER A N 1
ATOM 631 C CA . SER A 1 84 ? -19.249 -3.242 13.766 1.00 90.50 84 SER A CA 1
ATOM 632 C C . SER A 1 84 ? -18.026 -4.167 13.840 1.00 90.50 84 SER A C 1
ATOM 634 O O . SER A 1 84 ? -17.370 -4.439 12.838 1.00 90.50 84 SER A O 1
ATOM 636 N N . SER A 1 85 ? -17.726 -4.701 15.028 1.00 85.62 85 SER A N 1
ATOM 637 C CA . SER A 1 85 ? -16.602 -5.634 15.237 1.00 85.62 85 SER A CA 1
ATOM 638 C C . SER A 1 85 ? -16.796 -7.006 14.582 1.00 85.62 85 SER A C 1
ATOM 640 O O . SER A 1 85 ? -15.834 -7.772 14.422 1.00 85.62 85 SER A O 1
ATOM 642 N N . VAL A 1 86 ? -18.036 -7.310 14.202 1.00 82.94 86 VAL A N 1
ATOM 643 C CA . VAL A 1 86 ? -18.476 -8.496 13.470 1.00 82.94 86 VAL A CA 1
ATOM 644 C C . VAL A 1 86 ? -19.497 -8.091 12.411 1.00 82.94 86 VAL A C 1
ATOM 646 O O . VAL A 1 86 ? -20.169 -7.071 12.550 1.00 82.94 86 VAL A O 1
ATOM 649 N N . ALA A 1 87 ? -19.627 -8.891 11.357 1.00 77.81 87 ALA A N 1
ATOM 650 C CA . ALA A 1 87 ? -20.664 -8.679 10.360 1.00 77.81 87 ALA A CA 1
ATOM 651 C C . ALA A 1 87 ? -22.055 -9.012 10.926 1.00 77.81 87 ALA A C 1
ATOM 653 O O . ALA A 1 87 ? -22.282 -10.100 11.473 1.00 77.81 87 ALA A O 1
ATOM 654 N N . ASP A 1 88 ? -22.999 -8.096 10.718 1.00 69.12 88 ASP A N 1
ATOM 655 C CA . ASP A 1 88 ? -24.405 -8.274 11.068 1.00 69.12 88 ASP A CA 1
ATOM 656 C C . ASP A 1 88 ? -25.187 -8.872 9.889 1.00 69.12 88 ASP A C 1
ATOM 658 O O . ASP A 1 88 ? -25.013 -8.493 8.731 1.00 69.12 88 ASP A O 1
ATOM 662 N N . GLY A 1 89 ? -26.087 -9.815 10.174 1.00 55.72 89 GLY A N 1
ATOM 663 C CA . GLY A 1 89 ? -26.859 -10.541 9.156 1.00 55.72 89 GLY A CA 1
ATOM 664 C C . GLY A 1 89 ? -27.994 -9.746 8.488 1.00 55.72 89 GLY A C 1
ATOM 665 O O . GLY A 1 89 ? -28.888 -10.350 7.898 1.00 55.72 89 GLY A O 1
ATOM 666 N N . SER A 1 90 ? -28.017 -8.416 8.606 1.00 51.09 90 SER A N 1
ATOM 667 C CA . SER A 1 90 ? -29.168 -7.566 8.260 1.00 51.09 90 SER A CA 1
ATOM 668 C C . SER A 1 90 ? -29.270 -7.183 6.775 1.00 51.09 90 SER A C 1
ATOM 670 O O . SER A 1 90 ? -30.327 -6.728 6.336 1.00 51.09 90 SER A O 1
ATOM 672 N N . THR A 1 91 ? -28.237 -7.420 5.959 1.00 49.75 91 THR A N 1
ATOM 673 C CA . THR A 1 91 ? -28.289 -7.240 4.494 1.00 49.75 91 THR A CA 1
ATOM 674 C C . THR A 1 91 ? -28.752 -8.531 3.804 1.00 49.75 91 THR A C 1
ATOM 676 O O . THR A 1 91 ? -27.987 -9.402 3.378 1.00 49.75 91 THR A O 1
ATOM 679 N N . LEU A 1 92 ? -30.076 -8.664 3.730 1.00 44.91 92 LEU A N 1
ATOM 680 C CA . LEU A 1 92 ? -30.834 -9.795 3.192 1.00 44.91 92 LEU A CA 1
ATOM 681 C C . LEU A 1 92 ? -30.647 -10.008 1.675 1.00 44.91 92 LEU A C 1
ATOM 683 O O . LEU A 1 92 ? -31.556 -9.707 0.919 1.00 44.91 92 LEU A O 1
ATOM 687 N N . VAL A 1 93 ? -29.515 -10.575 1.232 1.00 49.12 93 VAL A N 1
ATOM 688 C CA . VAL A 1 93 ? -29.451 -11.479 0.046 1.00 49.12 93 VAL A CA 1
ATOM 689 C C . VAL A 1 93 ? -28.294 -12.504 0.146 1.00 49.12 93 VAL A C 1
ATOM 691 O O . VAL A 1 93 ? -28.290 -13.504 -0.566 1.00 49.12 93 VAL A O 1
ATOM 694 N N . ARG A 1 94 ? -27.309 -12.319 1.044 1.00 49.53 94 ARG A N 1
ATOM 695 C CA . ARG A 1 94 ? -26.130 -13.216 1.176 1.00 49.53 94 ARG A CA 1
ATOM 696 C C . ARG A 1 94 ? -25.627 -13.423 2.622 1.00 49.53 94 ARG A C 1
ATOM 698 O O . ARG A 1 94 ? -24.549 -13.964 2.834 1.00 49.53 94 ARG A O 1
ATOM 705 N N . ALA A 1 95 ? -26.407 -12.990 3.614 1.00 51.12 95 ALA A N 1
ATOM 706 C CA . ALA A 1 95 ? -25.956 -12.716 4.985 1.00 51.12 95 ALA A CA 1
ATOM 707 C C . ALA A 1 95 ? -25.793 -13.930 5.925 1.00 51.12 95 ALA A C 1
ATOM 709 O O . ALA A 1 95 ? -25.057 -13.835 6.906 1.00 51.12 95 ALA A O 1
ATOM 710 N N . GLY A 1 96 ? -26.427 -15.075 5.649 1.00 51.22 96 GLY A N 1
ATOM 711 C CA . GLY A 1 96 ? -26.421 -16.210 6.586 1.00 51.22 96 GLY A CA 1
ATOM 712 C C . GLY A 1 96 ? -25.031 -16.801 6.866 1.00 51.22 96 GLY A C 1
ATOM 713 O O . GLY A 1 96 ? -24.788 -17.281 7.965 1.00 51.22 96 GLY A O 1
ATOM 714 N N . SER A 1 97 ? -24.109 -16.724 5.899 1.00 60.44 97 SER A N 1
ATOM 715 C CA . SER A 1 97 ? -22.747 -17.270 6.025 1.00 60.44 97 SER A CA 1
ATOM 716 C C . SER A 1 97 ? -21.713 -16.261 6.538 1.00 60.44 97 SER A C 1
ATOM 718 O O . SER A 1 97 ? -20.600 -16.661 6.866 1.00 60.44 97 SER A O 1
ATOM 720 N N . LEU A 1 98 ? -22.041 -14.964 6.565 1.00 69.31 98 LEU A N 1
ATOM 721 C CA . LEU A 1 98 ? -21.113 -13.907 6.985 1.00 69.31 98 LEU A CA 1
ATOM 722 C C . LEU A 1 98 ? -21.333 -13.485 8.439 1.00 69.31 98 LEU A C 1
ATOM 724 O O . LEU A 1 98 ? -20.405 -12.980 9.056 1.00 69.31 98 LEU A O 1
ATOM 728 N N . SER A 1 99 ? -22.529 -13.696 8.995 1.00 77.62 99 SER A N 1
ATOM 729 C CA . SER A 1 99 ? -22.857 -13.237 10.345 1.00 77.62 99 SER A CA 1
ATOM 730 C C . SER A 1 99 ? -21.925 -13.823 11.413 1.00 77.62 99 SER A C 1
ATOM 732 O O . SER A 1 99 ? -21.629 -15.016 11.408 1.00 77.62 99 SER A O 1
ATOM 734 N N . GLY A 1 100 ? -21.462 -12.970 12.331 1.00 82.38 100 GLY A N 1
ATOM 735 C CA . GLY A 1 100 ? -20.567 -13.360 13.427 1.00 82.38 100 GLY A CA 1
ATOM 736 C C . GLY A 1 100 ? -19.087 -13.459 13.043 1.00 82.38 100 GLY A C 1
ATOM 737 O O . GLY A 1 100 ? -18.245 -13.628 13.925 1.00 82.38 100 GLY A O 1
ATOM 738 N N . ASN A 1 101 ? -18.749 -13.306 11.761 1.00 90.81 101 ASN A N 1
ATOM 739 C CA . ASN A 1 101 ? -17.364 -13.215 11.315 1.00 90.81 101 ASN A CA 1
ATOM 740 C C . ASN A 1 101 ? -16.783 -11.817 11.581 1.00 90.81 101 ASN A C 1
ATOM 742 O O . ASN A 1 101 ? -17.505 -10.825 11.440 1.00 90.81 101 ASN A O 1
ATOM 746 N N . PRO A 1 102 ? -15.499 -11.711 11.969 1.00 93.62 102 PRO A N 1
ATOM 747 C CA . PRO A 1 102 ? -14.843 -10.434 12.214 1.00 93.62 102 PRO A CA 1
ATOM 748 C C . PRO A 1 102 ? -14.816 -9.545 10.965 1.00 93.62 102 PRO A C 1
ATOM 750 O O . PRO A 1 102 ? -14.529 -10.007 9.858 1.00 93.62 102 PRO A O 1
ATOM 753 N N . ALA A 1 103 ? -15.084 -8.257 11.176 1.00 94.44 103 ALA A N 1
ATOM 754 C CA . ALA A 1 103 ? -14.947 -7.221 10.162 1.00 94.44 103 ALA A CA 1
ATOM 755 C C . ALA A 1 103 ? -13.667 -6.411 10.399 1.00 94.44 103 ALA A C 1
ATOM 757 O O . ALA A 1 103 ? -13.320 -6.107 11.547 1.00 94.44 103 ALA A O 1
ATOM 758 N N . PHE A 1 104 ? -12.996 -6.051 9.311 1.00 96.38 104 PHE A N 1
ATOM 759 C CA . PHE A 1 104 ? -11.767 -5.275 9.320 1.00 96.38 104 PHE A CA 1
ATOM 760 C C . PHE A 1 104 ? -11.876 -4.097 8.363 1.00 96.38 104 PHE A C 1
ATOM 762 O O . PHE A 1 104 ? -12.387 -4.250 7.256 1.00 96.38 104 PHE A O 1
ATOM 769 N N . LEU A 1 105 ? -11.361 -2.942 8.772 1.00 97.75 105 LEU A N 1
ATOM 770 C CA . LEU A 1 105 ? -11.016 -1.866 7.853 1.00 97.75 105 LEU A CA 1
ATOM 771 C C . LEU A 1 105 ? -9.574 -2.098 7.404 1.00 97.75 105 LEU A C 1
ATOM 773 O O . LEU A 1 105 ? -8.680 -2.182 8.237 1.00 97.75 105 LEU A O 1
ATOM 777 N N . VAL A 1 106 ? -9.345 -2.200 6.103 1.00 97.44 106 VAL A N 1
ATOM 778 C CA . VAL A 1 106 ? -8.011 -2.327 5.515 1.00 97.44 106 VAL A CA 1
ATOM 779 C C . VAL A 1 106 ? -7.694 -1.033 4.788 1.00 97.44 106 VAL A C 1
ATOM 781 O O . VAL A 1 106 ? -8.442 -0.639 3.892 1.00 97.44 106 VAL A O 1
ATOM 784 N N . ALA A 1 107 ? -6.597 -0.387 5.168 1.00 97.38 107 ALA A N 1
ATOM 785 C CA . ALA A 1 107 ? -6.104 0.837 4.559 1.00 97.38 107 ALA A CA 1
ATOM 786 C C . ALA A 1 107 ? -4.735 0.580 3.927 1.00 97.38 107 ALA A C 1
ATOM 788 O O . ALA A 1 107 ? -3.842 0.013 4.550 1.00 97.38 107 ALA A O 1
ATOM 789 N N . THR A 1 108 ? -4.564 0.985 2.677 1.00 96.31 108 THR A N 1
ATOM 790 C CA . THR A 1 108 ? -3.256 1.071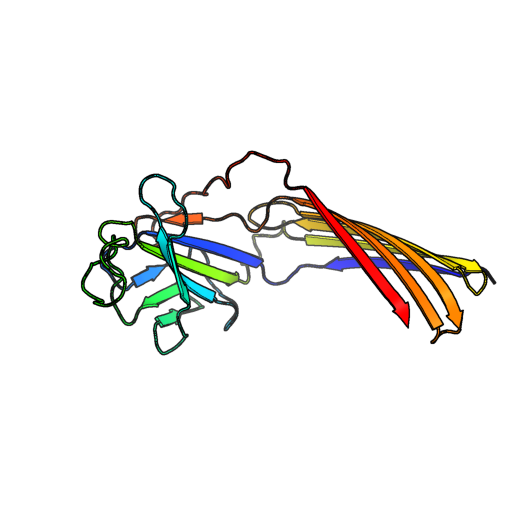 2.016 1.00 96.31 108 THR A CA 1
ATOM 791 C C . THR A 1 108 ? -3.079 2.501 1.544 1.00 96.31 108 THR A C 1
ATOM 793 O O . THR A 1 108 ? -4.038 3.084 1.049 1.00 96.31 108 THR A O 1
ATOM 796 N N . TYR A 1 109 ? -1.913 3.095 1.757 1.00 95.38 109 TYR A N 1
ATOM 797 C CA . TYR A 1 109 ? -1.675 4.499 1.434 1.00 95.38 109 TYR A CA 1
ATOM 798 C C . TYR A 1 109 ? -0.181 4.779 1.312 1.00 95.38 109 TYR A C 1
ATOM 800 O O . TYR A 1 109 ? 0.641 3.973 1.747 1.00 95.38 109 TYR A O 1
ATOM 808 N N . GLU A 1 110 ? 0.163 5.939 0.761 1.00 93.00 110 GLU A N 1
ATOM 809 C CA . GLU A 1 110 ? 1.524 6.462 0.784 1.00 93.00 110 GLU A CA 1
ATOM 810 C C . GLU A 1 110 ? 1.642 7.633 1.760 1.00 93.00 110 GLU A C 1
ATOM 812 O O . GLU A 1 110 ? 0.705 8.417 1.911 1.00 93.00 110 GLU A O 1
ATOM 817 N N . TYR A 1 111 ? 2.780 7.771 2.434 1.00 91.25 111 TYR A N 1
ATOM 818 C CA . TYR A 1 111 ? 3.053 8.895 3.329 1.00 91.25 111 TYR A CA 1
ATOM 819 C C . TYR A 1 111 ? 4.455 9.452 3.115 1.00 91.25 111 TYR A C 1
ATOM 821 O O . TYR A 1 111 ? 5.368 8.728 2.722 1.00 91.25 111 TYR A O 1
ATOM 829 N N . SER A 1 112 ? 4.626 10.746 3.378 1.00 89.19 112 SER A N 1
ATOM 830 C CA . SER A 1 112 ? 5.951 11.362 3.410 1.00 89.19 112 SER A CA 1
ATOM 831 C C . SER A 1 112 ? 6.514 11.284 4.830 1.00 89.19 112 SER A C 1
ATOM 833 O O . SER A 1 112 ? 5.955 11.928 5.731 1.00 89.19 112 SER A O 1
ATOM 835 N N . PRO A 1 113 ? 7.600 10.526 5.056 1.00 78.69 113 PRO A N 1
ATOM 836 C CA . PRO A 1 113 ? 8.261 10.508 6.350 1.00 78.69 113 PRO A CA 1
ATOM 837 C C . PRO A 1 113 ? 8.796 11.903 6.698 1.00 78.69 113 PRO A C 1
ATOM 839 O O . PRO A 1 113 ? 9.107 12.726 5.831 1.00 78.69 113 PRO A O 1
ATOM 842 N N . LEU A 1 114 ? 8.890 12.198 7.994 1.00 70.81 114 LEU A N 1
ATOM 843 C CA . LEU A 1 114 ? 9.625 13.380 8.441 1.00 70.81 114 LEU A CA 1
ATOM 844 C C . LEU A 1 114 ? 11.127 13.097 8.269 1.00 70.81 114 LEU A C 1
ATOM 846 O O . LEU A 1 114 ? 11.534 11.942 8.326 1.00 70.81 114 LEU A O 1
ATOM 850 N N . PHE A 1 115 ? 11.942 14.140 8.061 1.00 60.06 115 PHE A N 1
ATOM 851 C CA . PHE A 1 115 ? 13.380 14.117 7.698 1.00 60.06 115 PHE A CA 1
ATOM 852 C C . PHE A 1 115 ? 14.336 13.314 8.621 1.00 60.06 115 PHE A C 1
ATOM 854 O O . PHE A 1 115 ? 15.555 13.456 8.535 1.00 60.06 115 PHE A O 1
ATOM 861 N N . ASN A 1 116 ? 13.801 12.520 9.538 1.00 54.72 116 ASN A N 1
ATOM 862 C CA . ASN A 1 116 ? 14.468 11.708 10.533 1.00 54.72 116 ASN A CA 1
ATOM 863 C C . ASN A 1 116 ? 14.483 10.212 10.158 1.00 54.72 116 ASN A C 1
ATOM 865 O O . ASN A 1 116 ? 15.288 9.490 10.740 1.00 54.72 116 ASN A O 1
ATOM 869 N N . ASP A 1 117 ? 13.668 9.760 9.196 1.00 56.84 117 ASP A N 1
ATOM 870 C CA . ASP A 1 117 ? 13.673 8.376 8.684 1.00 56.84 117 ASP A CA 1
ATOM 871 C C . ASP A 1 117 ? 14.642 8.245 7.488 1.00 56.84 117 ASP A C 1
ATOM 873 O O . ASP A 1 117 ? 14.278 7.878 6.378 1.00 56.84 117 ASP A O 1
ATOM 877 N N . LEU A 1 118 ? 15.908 8.619 7.706 1.00 53.53 118 LEU A N 1
ATOM 878 C CA . LEU A 1 118 ? 16.960 8.760 6.678 1.00 53.53 118 LEU A CA 1
ATOM 879 C C . LEU A 1 118 ? 17.499 7.435 6.096 1.00 53.53 118 LEU A C 1
ATOM 881 O O . LEU A 1 118 ? 18.486 7.461 5.358 1.00 53.53 118 LEU A O 1
ATOM 885 N N . ASP A 1 119 ? 16.885 6.297 6.415 1.00 61.03 119 ASP A N 1
ATOM 886 C CA . ASP A 1 119 ? 17.388 4.966 6.048 1.00 61.03 119 ASP A CA 1
ATOM 887 C C . ASP A 1 119 ? 16.672 4.366 4.820 1.00 61.03 119 ASP A C 1
ATOM 889 O O . ASP A 1 119 ? 16.829 3.185 4.514 1.00 61.03 119 ASP A O 1
ATOM 893 N N . GLU A 1 120 ? 15.885 5.167 4.098 1.00 70.62 120 GLU A N 1
ATOM 894 C CA . GLU A 1 120 ? 15.090 4.704 2.961 1.00 70.62 120 GLU A CA 1
ATOM 895 C C . GLU A 1 120 ? 15.675 5.202 1.644 1.00 70.62 120 GLU A C 1
ATOM 897 O O . GLU A 1 120 ? 15.616 6.379 1.287 1.00 70.62 120 GLU A O 1
ATOM 902 N N . ALA A 1 121 ? 16.279 4.277 0.905 1.00 76.81 121 ALA A N 1
ATOM 903 C CA . ALA A 1 121 ? 16.941 4.566 -0.352 1.00 76.81 121 ALA A CA 1
ATOM 904 C C . ALA A 1 121 ? 16.614 3.499 -1.395 1.00 76.81 121 ALA A C 1
ATOM 906 O O . ALA A 1 121 ? 16.601 2.295 -1.123 1.00 76.81 121 ALA A O 1
ATOM 907 N N . ALA A 1 122 ? 16.410 3.946 -2.631 1.00 84.31 122 ALA A N 1
ATOM 908 C CA . ALA A 1 122 ? 16.357 3.088 -3.801 1.00 84.31 122 ALA A CA 1
ATOM 909 C C . ALA A 1 122 ? 17.649 3.254 -4.604 1.00 84.31 122 ALA A C 1
ATOM 911 O O . ALA A 1 122 ? 17.963 4.336 -5.107 1.00 84.31 122 ALA A O 1
ATOM 912 N N . VAL A 1 123 ? 18.399 2.168 -4.754 1.00 89.50 123 VAL A N 1
ATOM 913 C CA . VAL A 1 123 ? 19.649 2.135 -5.517 1.00 89.50 123 VAL A CA 1
ATOM 914 C C . VAL A 1 123 ? 19.599 1.034 -6.557 1.00 89.50 123 VAL A C 1
ATOM 916 O O . VAL A 1 123 ? 19.094 -0.060 -6.313 1.00 89.50 123 VAL A O 1
ATOM 919 N N . GLY A 1 124 ? 20.149 1.288 -7.735 1.00 92.31 124 GLY A N 1
ATOM 920 C CA . GLY A 1 124 ? 20.179 0.265 -8.763 1.00 92.31 124 GLY A CA 1
ATOM 921 C C . GLY A 1 124 ? 20.936 0.668 -10.005 1.00 92.31 124 GLY A C 1
ATOM 922 O O . GLY A 1 124 ? 21.458 1.774 -10.140 1.00 92.31 124 GLY A O 1
ATOM 923 N N . GLY A 1 125 ? 21.004 -0.268 -10.936 1.00 95.00 125 GLY A N 1
ATOM 924 C CA . GLY A 1 125 ? 21.672 -0.056 -12.197 1.00 95.00 125 GLY A CA 1
ATOM 925 C C . GLY A 1 125 ? 21.309 -1.101 -13.226 1.00 95.00 125 GLY A C 1
ATOM 926 O O . GLY A 1 125 ? 20.837 -2.196 -12.919 1.00 95.00 125 GLY A O 1
ATOM 927 N N . ARG A 1 126 ? 21.546 -0.731 -14.476 1.00 95.44 126 ARG A N 1
ATOM 928 C CA . ARG A 1 126 ? 21.354 -1.578 -15.639 1.00 95.44 126 ARG A CA 1
ATOM 929 C C . ARG A 1 126 ? 22.566 -1.469 -16.540 1.00 95.44 126 ARG A C 1
ATOM 931 O O . ARG A 1 126 ? 23.031 -0.366 -16.816 1.00 95.44 126 ARG A O 1
ATOM 938 N N . ALA A 1 127 ? 23.027 -2.604 -17.038 1.00 96.06 127 ALA A N 1
ATOM 939 C CA . ALA A 1 127 ? 24.043 -2.681 -18.074 1.00 96.06 127 ALA A CA 1
ATOM 940 C C . ALA A 1 127 ? 23.519 -3.525 -19.232 1.00 96.06 127 ALA A C 1
ATOM 942 O O . ALA A 1 127 ? 22.800 -4.498 -19.024 1.00 96.06 127 ALA A O 1
ATOM 943 N N . SER A 1 128 ? 23.874 -3.149 -20.453 1.00 95.50 128 SER A N 1
ATOM 944 C CA . SER A 1 128 ? 23.536 -3.892 -21.661 1.00 95.50 128 SER A CA 1
ATOM 945 C C . SER A 1 128 ? 24.655 -3.802 -22.683 1.00 95.50 128 SER A C 1
ATOM 947 O O . SER A 1 128 ? 25.431 -2.844 -22.694 1.00 95.50 128 SER A O 1
ATOM 949 N N . HIS A 1 129 ? 24.749 -4.811 -23.537 1.00 95.50 129 HIS A N 1
ATOM 950 C CA . HIS A 1 129 ? 25.791 -4.913 -24.541 1.00 95.50 129 HIS A CA 1
ATOM 951 C C . HIS A 1 129 ? 25.230 -5.482 -25.841 1.00 95.50 129 HIS A C 1
ATOM 953 O O . HIS A 1 129 ? 24.517 -6.486 -25.834 1.00 95.50 129 HIS A O 1
ATOM 959 N N . TRP A 1 130 ? 25.544 -4.827 -26.959 1.00 95.06 130 TRP A N 1
ATOM 960 C CA . TRP A 1 130 ? 25.267 -5.333 -28.301 1.00 95.06 130 TRP A CA 1
ATOM 961 C C . TRP A 1 130 ? 26.453 -6.140 -28.809 1.00 95.06 130 TRP A C 1
ATOM 963 O O . TRP A 1 130 ? 27.514 -5.574 -29.064 1.00 95.06 130 TRP A O 1
ATOM 973 N N . PHE A 1 131 ? 26.247 -7.439 -29.013 1.00 92.75 131 PHE A N 1
ATOM 974 C CA . PHE A 1 131 ? 27.260 -8.320 -29.601 1.00 92.75 131 PHE A CA 1
ATOM 975 C C . PHE A 1 131 ? 27.377 -8.122 -31.115 1.00 92.75 131 PHE A C 1
ATOM 977 O O . PHE A 1 131 ? 28.399 -8.414 -31.722 1.00 92.75 131 PHE A O 1
ATOM 984 N N . ASN A 1 132 ? 26.295 -7.670 -31.748 1.00 90.50 132 ASN A N 1
ATOM 985 C CA . ASN A 1 132 ? 26.233 -7.295 -33.156 1.00 90.50 132 ASN A CA 1
ATOM 986 C C . ASN A 1 132 ? 24.984 -6.428 -33.385 1.00 90.50 132 ASN A C 1
ATOM 988 O O . ASN A 1 132 ? 24.288 -6.080 -32.437 1.00 90.50 132 ASN A O 1
ATOM 992 N N . ASP A 1 133 ? 24.654 -6.114 -34.637 1.00 89.56 133 ASP A N 1
ATOM 993 C CA . ASP A 1 133 ? 23.496 -5.263 -34.949 1.00 89.56 133 ASP A CA 1
ATOM 994 C C . ASP A 1 133 ? 22.131 -5.909 -34.632 1.00 89.56 133 ASP A C 1
ATOM 996 O O . ASP A 1 133 ? 21.110 -5.219 -34.638 1.00 89.56 133 ASP A O 1
ATOM 1000 N N . HIS A 1 134 ? 22.109 -7.207 -34.323 1.00 93.31 134 HIS A N 1
ATOM 1001 C CA . HIS A 1 134 ? 20.914 -8.032 -34.167 1.00 93.31 134 HIS A CA 1
ATOM 1002 C C . HIS A 1 134 ? 20.708 -8.533 -32.736 1.00 93.31 134 HIS A C 1
ATOM 1004 O O . HIS A 1 134 ? 19.576 -8.816 -32.372 1.00 93.31 134 HIS A O 1
ATOM 1010 N N . VAL A 1 135 ? 21.754 -8.661 -31.917 1.00 95.12 135 VAL A N 1
ATOM 1011 C CA . VAL A 1 135 ? 21.670 -9.328 -30.609 1.00 95.12 135 VAL A CA 1
ATOM 1012 C C . VAL A 1 135 ? 22.216 -8.439 -29.501 1.00 95.12 135 VAL A C 1
ATOM 1014 O O . VAL A 1 135 ? 23.367 -7.997 -29.554 1.00 95.12 135 VAL A O 1
ATOM 1017 N N . SER A 1 136 ? 21.400 -8.245 -28.467 1.00 95.69 136 SER A N 1
ATOM 1018 C CA . SER A 1 136 ? 21.759 -7.557 -27.231 1.00 95.69 136 SER A CA 1
ATOM 1019 C C . SER A 1 136 ? 21.447 -8.419 -26.013 1.00 95.69 136 SER A C 1
ATOM 1021 O O . SER A 1 136 ? 20.445 -9.136 -26.003 1.00 95.69 136 SER A O 1
ATOM 1023 N N . ALA A 1 137 ? 22.285 -8.324 -24.985 1.00 96.81 137 ALA A N 1
ATOM 1024 C CA . ALA A 1 137 ? 21.978 -8.831 -23.653 1.00 96.81 137 ALA A C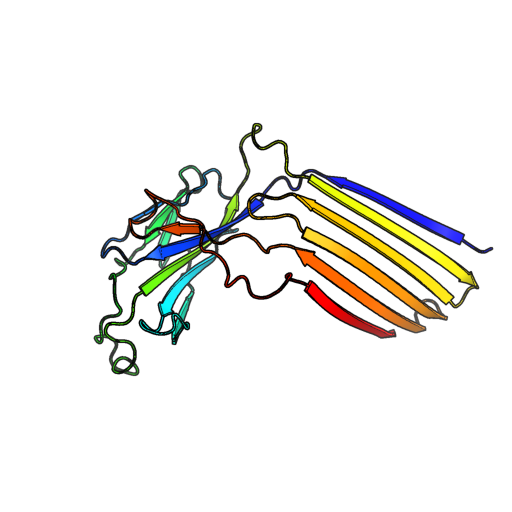A 1
ATOM 1025 C C . ALA A 1 137 ? 22.064 -7.708 -22.626 1.00 96.81 137 ALA A C 1
ATOM 1027 O O . ALA A 1 137 ? 22.911 -6.818 -22.745 1.00 96.81 137 ALA A O 1
ATOM 1028 N N . GLY A 1 138 ? 21.218 -7.779 -21.605 1.00 96.38 138 GLY A N 1
ATOM 1029 C CA . GLY A 1 138 ? 21.194 -6.845 -20.495 1.00 96.38 138 GLY A CA 1
ATOM 1030 C C . GLY A 1 138 ? 21.037 -7.532 -19.147 1.00 96.38 138 GLY A C 1
ATOM 1031 O O . GLY A 1 138 ? 20.590 -8.674 -19.049 1.00 96.38 138 GLY A O 1
ATOM 1032 N N . MET A 1 139 ? 21.431 -6.809 -18.105 1.00 96.75 139 MET A N 1
ATOM 1033 C CA . MET A 1 139 ? 21.152 -7.151 -16.718 1.00 96.75 139 MET A CA 1
ATOM 1034 C C . MET A 1 139 ? 20.743 -5.900 -15.943 1.00 96.75 139 MET A C 1
ATOM 1036 O O . MET A 1 139 ? 21.267 -4.811 -16.190 1.00 96.75 139 MET A O 1
ATOM 1040 N N . THR A 1 140 ? 19.836 -6.069 -14.989 1.00 96.56 140 THR A N 1
ATOM 1041 C CA . THR A 1 140 ? 19.352 -5.023 -14.086 1.00 96.56 140 THR A CA 1
ATOM 1042 C C . THR A 1 140 ? 19.441 -5.530 -12.653 1.00 96.56 140 THR A C 1
ATOM 1044 O O . THR A 1 140 ? 19.048 -6.661 -12.381 1.00 96.56 140 THR A O 1
ATOM 1047 N N . LEU A 1 141 ? 19.940 -4.699 -11.743 1.00 95.38 141 LEU A N 1
ATOM 1048 C CA . LEU A 1 141 ? 19.994 -4.974 -10.308 1.00 95.38 141 LEU A CA 1
ATOM 1049 C C . LEU A 1 141 ? 19.449 -3.752 -9.566 1.00 95.38 141 LEU A C 1
ATOM 1051 O O . LEU A 1 141 ? 19.869 -2.631 -9.858 1.00 95.38 141 LEU A O 1
ATOM 1055 N N . SER A 1 142 ? 18.554 -3.942 -8.603 1.00 92.25 142 SER A N 1
ATOM 1056 C CA . SER A 1 142 ? 18.101 -2.867 -7.717 1.00 92.25 142 SER A CA 1
ATOM 1057 C C . SER A 1 142 ? 17.845 -3.354 -6.294 1.00 92.25 142 SER A C 1
ATOM 1059 O O . SER A 1 142 ? 17.512 -4.516 -6.059 1.00 92.25 142 SER A O 1
ATOM 1061 N N . LYS A 1 143 ? 18.014 -2.441 -5.338 1.00 88.75 143 LYS A N 1
ATOM 1062 C CA . LYS A 1 143 ? 17.670 -2.589 -3.927 1.00 88.75 143 LYS A CA 1
ATOM 1063 C C . LYS A 1 143 ? 16.840 -1.378 -3.504 1.00 88.75 143 LYS A C 1
ATOM 1065 O O . LYS A 1 143 ? 17.187 -0.256 -3.859 1.00 88.75 143 LYS A O 1
ATOM 1070 N N . GLN A 1 144 ? 15.788 -1.617 -2.736 1.00 83.69 144 GLN A N 1
ATOM 1071 C CA . GLN A 1 144 ? 14.986 -0.587 -2.095 1.00 83.69 144 GLN A CA 1
ATOM 1072 C C . GLN A 1 144 ? 14.874 -0.891 -0.601 1.00 83.69 144 GLN A C 1
ATOM 1074 O O . GLN A 1 144 ? 14.474 -1.991 -0.218 1.00 83.69 144 GLN A O 1
ATOM 1079 N N . GLU A 1 145 ? 15.282 0.069 0.220 1.00 78.81 145 GLU A N 1
ATOM 1080 C CA . GLU A 1 145 ? 15.121 0.068 1.675 1.00 78.81 145 GLU A CA 1
ATOM 1081 C C . GLU A 1 145 ? 13.848 0.856 2.010 1.00 78.81 145 GLU A C 1
ATOM 1083 O O . GLU A 1 145 ? 13.637 1.938 1.463 1.00 78.81 145 GLU A O 1
ATOM 1088 N N . GLN A 1 146 ? 12.972 0.289 2.840 1.00 70.44 146 GLN A N 1
ATOM 1089 C CA . GLN A 1 146 ? 11.706 0.909 3.241 1.00 70.44 146 GLN A CA 1
ATOM 1090 C C . GLN A 1 146 ? 11.260 0.404 4.617 1.00 70.44 146 GLN A C 1
ATOM 1092 O O . GLN A 1 146 ? 11.558 -0.737 5.002 1.00 70.44 146 GLN A O 1
ATOM 1097 N N . SER A 1 147 ? 10.472 1.212 5.324 1.00 57.84 147 SER A N 1
ATOM 1098 C CA . SER A 1 147 ? 9.748 0.778 6.517 1.00 57.84 147 SER A CA 1
ATOM 1099 C C . SER A 1 147 ? 8.855 -0.434 6.202 1.00 57.84 147 SER A C 1
ATOM 1101 O O . SER A 1 147 ? 7.909 -0.364 5.417 1.00 57.84 147 SER A O 1
ATOM 1103 N N . GLY A 1 148 ? 9.187 -1.591 6.782 1.00 60.47 148 GLY A N 1
ATOM 1104 C CA . GLY A 1 148 ? 8.472 -2.854 6.559 1.00 60.47 148 GLY A CA 1
ATOM 1105 C C . GLY A 1 148 ? 9.221 -3.911 5.743 1.00 60.47 148 GLY A C 1
ATOM 1106 O O . GLY A 1 148 ? 8.706 -5.021 5.645 1.00 60.47 148 GLY A O 1
ATOM 1107 N N . GLY A 1 149 ? 10.422 -3.607 5.230 1.00 69.31 149 GLY A N 1
ATOM 1108 C CA . GLY A 1 149 ? 11.386 -4.614 4.770 1.00 69.31 149 GLY A CA 1
ATOM 1109 C C . GLY A 1 149 ? 12.104 -4.285 3.458 1.00 69.31 149 GLY A C 1
ATOM 1110 O O . GLY A 1 149 ? 11.555 -3.646 2.564 1.00 69.31 149 GLY A O 1
ATOM 1111 N N . ASP A 1 150 ? 13.345 -4.765 3.333 1.00 77.19 150 ASP A N 1
ATOM 1112 C CA . ASP A 1 150 ? 14.176 -4.598 2.134 1.00 77.19 150 ASP A CA 1
ATOM 1113 C C . ASP A 1 150 ? 13.616 -5.374 0.936 1.00 77.19 150 ASP A C 1
ATOM 1115 O O . ASP A 1 150 ? 13.370 -6.581 1.032 1.00 77.19 150 ASP A O 1
ATOM 1119 N N . GLN A 1 151 ? 13.591 -4.736 -0.236 1.00 82.12 151 GLN A N 1
ATOM 1120 C CA . GLN A 1 151 ? 13.331 -5.391 -1.517 1.00 82.12 151 GLN A CA 1
ATOM 1121 C C . GLN A 1 151 ? 14.559 -5.369 -2.422 1.00 82.12 151 GLN A C 1
ATOM 1123 O O . GLN A 1 151 ? 15.300 -4.391 -2.499 1.00 82.12 151 GLN A O 1
ATOM 1128 N N . ARG A 1 152 ? 14.792 -6.474 -3.125 1.00 89.12 152 ARG A N 1
ATOM 1129 C CA . ARG A 1 152 ? 15.849 -6.637 -4.126 1.00 89.12 152 ARG A CA 1
ATOM 1130 C C . ARG A 1 152 ? 15.245 -7.183 -5.406 1.00 89.12 152 ARG A C 1
ATOM 1132 O O . ARG A 1 152 ? 14.398 -8.069 -5.340 1.00 89.12 152 ARG A O 1
ATOM 1139 N N . LEU A 1 153 ? 15.705 -6.698 -6.551 1.00 92.00 153 LEU A N 1
ATOM 1140 C CA . LEU A 1 153 ? 15.303 -7.188 -7.864 1.00 92.00 153 LEU A CA 1
ATOM 1141 C C . LEU A 1 153 ? 16.533 -7.412 -8.735 1.00 92.00 153 LEU A C 1
ATOM 1143 O O . LEU A 1 153 ? 17.377 -6.529 -8.879 1.00 92.00 153 LEU A O 1
ATOM 1147 N N . ASN A 1 154 ? 16.595 -8.591 -9.343 1.00 95.50 154 ASN A N 1
ATOM 1148 C CA . ASN A 1 154 ? 17.605 -8.970 -10.317 1.00 95.50 154 ASN A CA 1
ATOM 1149 C C . ASN A 1 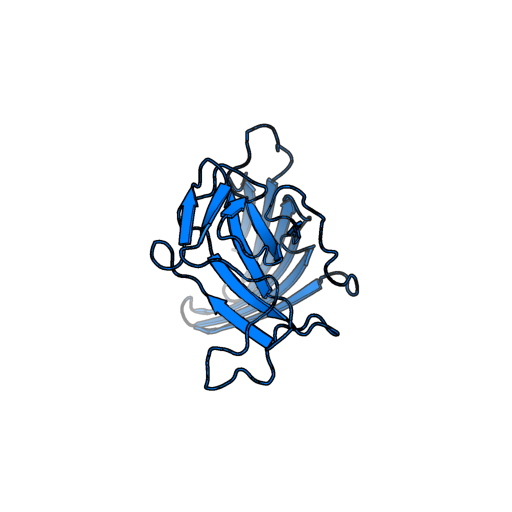154 ? 16.898 -9.380 -11.605 1.00 95.50 154 ASN A C 1
ATOM 1151 O O . ASN A 1 154 ? 15.970 -10.182 -11.567 1.00 95.50 154 ASN A O 1
ATOM 1155 N N . ALA A 1 155 ? 17.337 -8.868 -12.748 1.00 96.12 155 ALA A N 1
ATOM 1156 C CA . ALA A 1 155 ? 16.780 -9.248 -14.037 1.00 96.12 155 ALA A CA 1
ATOM 1157 C C . ALA A 1 155 ? 17.869 -9.416 -15.090 1.00 96.12 155 ALA A C 1
ATOM 1159 O O . ALA A 1 155 ? 18.895 -8.735 -15.056 1.00 96.12 155 ALA A O 1
ATOM 1160 N N . ILE A 1 156 ? 17.612 -10.304 -16.043 1.00 97.31 156 ILE A N 1
ATOM 1161 C CA . ILE A 1 156 ? 18.398 -10.471 -17.262 1.00 97.31 156 ILE A CA 1
ATOM 1162 C C . ILE A 1 156 ? 17.470 -10.413 -18.465 1.00 97.31 156 ILE A C 1
ATOM 1164 O O . ILE A 1 156 ? 16.341 -10.904 -18.417 1.00 97.31 156 ILE A O 1
ATOM 1168 N N . ASP A 1 157 ? 17.951 -9.846 -19.561 1.00 96.75 157 ASP A N 1
ATOM 1169 C CA . ASP A 1 157 ? 17.192 -9.783 -20.799 1.00 96.75 157 ASP A CA 1
ATOM 1170 C C . ASP A 1 157 ? 18.050 -10.058 -22.027 1.00 96.75 157 ASP A C 1
ATOM 1172 O O . ASP A 1 157 ? 19.248 -9.781 -22.065 1.00 96.75 157 ASP A O 1
ATOM 1176 N N . LEU A 1 158 ? 17.397 -10.620 -23.038 1.00 97.06 158 LEU A N 1
ATOM 1177 C CA . LEU A 1 158 ? 17.947 -10.884 -24.355 1.00 97.06 158 LEU A CA 1
ATOM 1178 C C . LEU A 1 158 ? 17.022 -10.269 -25.393 1.00 97.06 158 LEU A C 1
ATOM 1180 O O . LEU A 1 158 ? 15.822 -10.543 -25.406 1.00 97.06 158 LEU A O 1
ATOM 1184 N N . LEU A 1 159 ? 17.590 -9.465 -26.284 1.00 96.12 159 LEU A N 1
ATOM 1185 C CA . LEU A 1 159 ? 16.885 -8.888 -27.416 1.00 96.12 159 LEU A CA 1
ATOM 1186 C C . LEU A 1 159 ? 17.529 -9.369 -28.712 1.00 96.12 159 LEU A C 1
ATOM 1188 O O . LEU A 1 159 ? 18.722 -9.169 -28.937 1.00 96.12 159 LEU A O 1
ATOM 1192 N N . VAL A 1 160 ? 16.719 -9.984 -29.568 1.00 96.44 160 VAL A N 1
ATOM 1193 C CA . VAL A 1 160 ? 17.092 -10.394 -30.919 1.00 96.44 160 VAL A CA 1
ATOM 1194 C C . VAL A 1 160 ? 16.237 -9.613 -31.901 1.00 96.44 160 VAL A C 1
ATOM 1196 O O . VAL A 1 160 ? 15.014 -9.699 -31.868 1.00 96.44 160 VAL A O 1
ATOM 1199 N N . ARG A 1 161 ? 16.866 -8.857 -32.793 1.00 95.62 161 ARG A N 1
ATOM 1200 C CA . ARG A 1 161 ? 16.192 -8.025 -33.786 1.00 95.62 161 ARG A CA 1
ATOM 1201 C C . ARG A 1 161 ? 16.703 -8.299 -35.189 1.00 95.62 161 ARG A C 1
ATOM 1203 O O . ARG A 1 161 ? 17.889 -8.539 -35.385 1.00 95.62 161 ARG A O 1
ATOM 1210 N N . LYS A 1 162 ? 15.806 -8.216 -36.169 1.00 92.38 162 LYS A N 1
ATOM 1211 C CA . LYS A 1 162 ? 16.146 -8.175 -37.600 1.00 92.38 162 LYS A CA 1
ATOM 1212 C C . LYS A 1 162 ? 16.199 -6.735 -38.109 1.00 92.38 162 LYS A C 1
ATOM 1214 O O . LYS A 1 162 ? 17.072 -6.385 -38.893 1.00 92.38 162 LYS A O 1
ATOM 1219 N N . THR A 1 163 ? 15.270 -5.910 -37.645 1.00 90.81 163 THR A N 1
ATOM 1220 C CA . THR A 1 163 ? 15.217 -4.458 -37.854 1.00 90.81 163 THR A CA 1
ATOM 1221 C C . THR A 1 163 ? 14.850 -3.808 -36.516 1.00 90.81 163 THR A C 1
ATOM 1223 O O . THR A 1 163 ? 14.452 -4.519 -35.595 1.00 90.81 163 THR A O 1
ATOM 1226 N N . PRO A 1 164 ? 14.957 -2.480 -36.353 1.00 84.69 164 PRO A N 1
ATOM 1227 C CA . PRO A 1 164 ? 14.472 -1.815 -35.140 1.00 84.69 164 PRO A CA 1
ATOM 1228 C C . PRO A 1 164 ? 12.982 -2.059 -34.847 1.00 84.69 164 PRO A C 1
ATOM 1230 O O . PRO A 1 164 ? 12.577 -1.986 -33.695 1.00 84.69 164 PRO A O 1
ATOM 1233 N N . GLU A 1 165 ? 12.194 -2.362 -35.881 1.00 92.00 165 GLU A N 1
ATOM 1234 C CA . GLU A 1 165 ? 10.751 -2.612 -35.796 1.00 92.00 165 GLU A CA 1
ATOM 1235 C C . GLU A 1 165 ? 10.413 -4.102 -35.679 1.00 92.00 165 GLU A C 1
ATOM 1237 O O . GLU A 1 165 ? 9.331 -4.419 -35.222 1.00 92.00 165 GLU A O 1
ATOM 1242 N N . THR A 1 166 ? 11.321 -5.005 -36.075 1.00 94.81 166 THR A N 1
ATOM 1243 C CA . THR A 1 166 ? 11.117 -6.459 -36.026 1.00 94.81 166 THR A CA 1
ATOM 1244 C C . THR A 1 166 ? 12.057 -7.099 -35.018 1.00 94.81 166 THR A C 1
ATOM 1246 O O . THR A 1 166 ? 13.246 -7.302 -35.311 1.00 94.81 166 THR A O 1
ATOM 1249 N N . TYR A 1 167 ? 11.535 -7.446 -33.844 1.00 95.50 167 TYR A N 1
ATOM 1250 C CA . TYR A 1 167 ? 12.335 -7.954 -32.735 1.00 95.50 167 TYR A CA 1
ATOM 1251 C C . TYR A 1 167 ? 11.580 -8.918 -31.827 1.00 95.50 167 TYR A C 1
ATOM 1253 O O . TYR A 1 167 ? 10.356 -8.973 -31.795 1.00 95.50 167 TYR A O 1
ATOM 1261 N N . ILE A 1 168 ? 12.353 -9.672 -31.055 1.00 96.88 168 ILE A N 1
ATOM 1262 C CA . ILE A 1 168 ? 11.897 -10.491 -29.942 1.00 96.88 168 ILE A CA 1
ATOM 1263 C C . ILE A 1 168 ? 12.753 -10.119 -28.736 1.00 96.88 168 ILE A C 1
ATOM 1265 O O . ILE A 1 168 ? 13.984 -10.143 -28.812 1.00 96.88 168 ILE A O 1
ATOM 1269 N N . LYS A 1 169 ? 12.105 -9.795 -27.620 1.00 96.56 169 LYS A N 1
ATOM 1270 C CA . LYS A 1 169 ? 12.743 -9.591 -26.323 1.00 96.56 169 LYS A CA 1
ATOM 1271 C C . LYS A 1 169 ? 12.238 -10.633 -25.338 1.00 96.56 169 LYS A C 1
ATOM 1273 O O . LYS A 1 169 ? 11.034 -10.853 -25.221 1.00 96.56 169 LYS A O 1
ATOM 1278 N N . VAL A 1 170 ? 13.160 -11.232 -24.603 1.00 97.38 170 VAL A N 1
ATOM 1279 C CA . VAL A 1 170 ? 12.866 -12.117 -23.478 1.00 97.38 170 VAL A CA 1
ATOM 1280 C C . VAL A 1 170 ? 13.528 -11.539 -22.239 1.00 97.38 170 VAL A C 1
ATOM 1282 O O . VAL A 1 170 ? 14.697 -11.168 -22.290 1.00 97.38 170 VAL A O 1
ATOM 1285 N N . GLU A 1 171 ? 12.792 -11.456 -21.139 1.00 97.06 171 GLU A N 1
ATOM 1286 C CA . GLU A 1 171 ? 13.278 -10.946 -19.859 1.00 97.06 171 GLU A CA 1
ATOM 1287 C C . GLU A 1 171 ? 12.862 -11.890 -18.734 1.00 97.06 171 GLU A C 1
ATOM 1289 O O . GLU A 1 171 ? 11.710 -12.322 -18.666 1.00 97.06 171 GLU A O 1
ATOM 1294 N N . VAL A 1 172 ? 13.813 -12.213 -17.863 1.00 96.31 172 VAL A N 1
ATOM 1295 C CA . VAL A 1 172 ? 13.600 -13.011 -16.655 1.00 96.31 172 VAL A CA 1
ATOM 1296 C C . VAL A 1 172 ? 13.999 -12.156 -15.469 1.00 96.31 172 VAL A C 1
ATOM 1298 O O . VAL A 1 172 ? 15.100 -11.606 -15.458 1.00 96.31 172 VAL A O 1
ATOM 1301 N N . ALA A 1 173 ? 13.118 -12.056 -14.481 1.00 94.94 173 ALA A N 1
ATOM 1302 C CA . ALA A 1 173 ? 13.356 -11.291 -13.269 1.00 94.94 173 ALA A CA 1
ATOM 1303 C C . ALA A 1 173 ? 13.050 -12.127 -12.026 1.00 94.94 173 ALA A C 1
ATOM 1305 O O . ALA A 1 173 ? 12.107 -12.917 -12.014 1.00 94.94 173 ALA A O 1
ATOM 1306 N N . GLU A 1 174 ? 13.837 -11.918 -10.980 1.00 93.00 174 GLU A N 1
ATOM 1307 C CA . GLU A 1 174 ? 13.624 -12.443 -9.640 1.00 93.00 174 GLU A CA 1
ATOM 1308 C C . GLU A 1 174 ? 13.615 -11.268 -8.663 1.00 93.00 174 GLU A C 1
ATOM 1310 O O . GLU A 1 174 ? 14.538 -10.449 -8.658 1.00 93.00 174 GLU A O 1
ATOM 1315 N N . SER A 1 175 ? 12.582 -11.184 -7.832 1.00 89.62 175 SER A N 1
ATOM 1316 C CA . SER A 1 175 ? 12.530 -10.257 -6.710 1.00 89.62 175 SER A CA 1
ATOM 1317 C C . SER A 1 175 ? 12.530 -11.014 -5.390 1.00 89.62 175 SER A C 1
ATOM 1319 O O . SER A 1 175 ? 11.891 -12.056 -5.263 1.00 89.62 175 SER A O 1
ATOM 1321 N N . LYS A 1 176 ? 13.252 -10.480 -4.404 1.00 86.00 176 LYS A N 1
ATOM 1322 C CA . LYS A 1 176 ? 13.309 -10.994 -3.036 1.00 86.00 176 LYS A CA 1
ATOM 1323 C C . LYS A 1 176 ? 13.086 -9.862 -2.050 1.00 86.00 176 LYS A C 1
ATOM 1325 O O . LYS A 1 176 ? 13.797 -8.861 -2.109 1.00 86.00 176 LYS A O 1
ATOM 1330 N N . GLY A 1 177 ? 12.179 -10.049 -1.105 1.00 74.00 177 GLY A N 1
ATOM 1331 C CA . GLY A 1 177 ? 11.971 -9.079 -0.038 1.00 74.00 177 GLY A CA 1
ATOM 1332 C C . GLY A 1 177 ? 10.581 -9.142 0.552 1.00 74.00 177 GLY A C 1
ATOM 1333 O O . GLY A 1 177 ? 9.661 -9.684 -0.060 1.00 74.00 177 GLY A O 1
ATOM 1334 N N . GLU A 1 178 ? 10.438 -8.584 1.746 1.00 64.81 178 GLU A N 1
ATOM 1335 C CA . GLU A 1 178 ? 9.122 -8.405 2.340 1.00 64.81 178 GLU A CA 1
ATOM 1336 C C . GLU A 1 178 ? 8.393 -7.298 1.560 1.00 64.81 178 GLU A C 1
ATOM 1338 O O . GLU A 1 178 ? 8.964 -6.266 1.189 1.00 64.81 178 GLU A O 1
ATOM 1343 N N . GLY A 1 179 ? 7.126 -7.545 1.218 1.00 63.16 179 GLY A N 1
ATOM 1344 C CA . GLY A 1 179 ? 6.242 -6.474 0.757 1.00 63.16 179 GLY A CA 1
ATOM 1345 C C . GLY A 1 179 ? 6.116 -5.402 1.841 1.00 63.16 179 GLY A C 1
ATOM 1346 O O . GLY A 1 179 ? 6.649 -5.554 2.935 1.00 63.16 179 GLY A O 1
ATOM 1347 N N . THR A 1 180 ? 5.357 -4.339 1.593 1.00 66.31 180 THR A N 1
ATOM 1348 C CA . THR A 1 180 ? 4.980 -3.422 2.675 1.00 66.31 180 THR A CA 1
ATOM 1349 C C . THR A 1 180 ? 4.363 -4.222 3.829 1.00 66.31 180 THR A C 1
ATOM 1351 O O . THR A 1 180 ? 3.304 -4.844 3.674 1.00 66.31 180 THR A O 1
ATOM 1354 N N . GLY A 1 181 ? 5.068 -4.273 4.964 1.00 76.12 181 GLY A N 1
ATOM 1355 C CA . GLY A 1 181 ? 4.624 -4.988 6.156 1.00 76.12 181 GLY A CA 1
ATOM 1356 C C . GLY A 1 181 ? 3.236 -4.509 6.575 1.00 76.12 181 GLY A C 1
ATOM 1357 O O . GLY A 1 181 ? 2.905 -3.335 6.430 1.00 76.12 181 GLY A O 1
ATOM 1358 N N . THR A 1 182 ? 2.391 -5.420 7.060 1.00 85.88 182 THR A N 1
ATOM 1359 C CA . THR A 1 182 ? 1.048 -5.047 7.518 1.00 85.88 182 THR A CA 1
ATOM 1360 C C . THR A 1 182 ? 1.060 -4.781 9.013 1.00 85.88 182 THR A C 1
ATOM 1362 O O . THR A 1 182 ? 1.473 -5.638 9.793 1.00 85.88 182 THR A O 1
ATOM 1365 N N . GLN A 1 183 ? 0.569 -3.615 9.415 1.00 92.06 183 GLN A N 1
ATOM 1366 C CA . GLN A 1 183 ? 0.342 -3.286 10.819 1.00 92.06 183 GLN A CA 1
ATOM 1367 C C . GLN A 1 183 ? -1.110 -3.566 11.181 1.00 92.06 183 GLN A C 1
ATOM 1369 O O . GLN A 1 183 ? -2.011 -3.339 10.378 1.00 92.06 183 GLN A O 1
ATOM 1374 N N . PHE A 1 184 ? -1.345 -4.071 12.384 1.00 94.12 184 PHE A N 1
ATOM 1375 C CA . PHE A 1 184 ? -2.681 -4.367 12.875 1.00 94.12 184 PHE A CA 1
ATOM 1376 C C . PHE A 1 184 ? -2.988 -3.642 14.166 1.00 94.12 184 PHE A C 1
ATOM 1378 O O . PHE A 1 184 ? -2.177 -3.631 15.093 1.00 94.12 184 PHE A O 1
ATOM 1385 N N . SER A 1 185 ? -4.199 -3.106 14.224 1.00 96.31 185 SER A N 1
ATOM 1386 C CA . SER A 1 185 ? -4.774 -2.485 15.402 1.00 96.31 185 SER A CA 1
ATOM 1387 C C . SER A 1 185 ? -6.143 -3.090 15.696 1.00 96.31 185 SER A C 1
ATOM 1389 O O . SER A 1 185 ? -6.992 -3.228 14.816 1.00 96.31 185 SER A O 1
ATOM 1391 N N . ASP A 1 186 ? -6.393 -3.429 16.954 1.00 95.06 186 ASP A N 1
ATOM 1392 C CA . ASP A 1 186 ? -7.705 -3.852 17.439 1.00 95.06 186 ASP A CA 1
ATOM 1393 C C . ASP A 1 186 ? -8.468 -2.747 18.188 1.00 95.06 186 ASP A C 1
ATOM 1395 O O . ASP A 1 186 ? -9.638 -2.933 18.526 1.00 95.06 186 ASP A O 1
ATOM 1399 N N . ASP A 1 187 ? -7.840 -1.585 18.389 1.00 94.38 187 ASP A N 1
ATOM 1400 C CA . ASP A 1 187 ? -8.367 -0.455 19.160 1.00 94.38 187 ASP A CA 1
ATOM 1401 C C . ASP A 1 187 ? -8.700 0.783 18.309 1.00 94.38 187 ASP A C 1
ATOM 1403 O O . ASP A 1 187 ? -9.084 1.822 18.842 1.00 94.38 187 ASP A O 1
ATOM 1407 N N . GLY A 1 188 ? -8.630 0.671 16.981 1.00 94.06 188 GLY A N 1
ATOM 1408 C CA . GLY A 1 188 ? -8.947 1.770 16.065 1.00 94.06 188 GLY A CA 1
ATOM 1409 C C . GLY A 1 188 ? -7.773 2.712 15.791 1.00 94.06 188 GLY A C 1
ATOM 1410 O O . GLY A 1 188 ? -7.987 3.844 15.361 1.00 94.06 188 GLY A O 1
ATOM 1411 N N . GLY A 1 189 ? -6.545 2.247 16.013 1.00 94.56 189 GLY A N 1
ATOM 1412 C CA . GLY A 1 189 ? -5.317 2.943 15.639 1.00 94.56 189 GLY A CA 1
ATOM 1413 C C . GLY A 1 189 ? -4.597 3.648 16.778 1.00 94.56 189 GLY A C 1
ATOM 1414 O O . GLY A 1 189 ? -3.791 4.539 16.525 1.00 94.56 189 GLY A O 1
ATOM 1415 N N . PHE A 1 190 ? -4.883 3.290 18.031 1.00 92.56 190 PHE A N 1
ATOM 1416 C CA . PHE A 1 190 ? -4.104 3.777 19.174 1.00 92.56 190 PHE A CA 1
ATOM 1417 C C . PHE A 1 190 ? -2.880 2.898 19.425 1.00 92.56 190 PHE A C 1
ATOM 1419 O O . PHE A 1 190 ? -1.830 3.406 19.820 1.00 92.56 190 PHE A O 1
ATOM 1426 N N . THR A 1 191 ? -3.003 1.601 19.148 1.00 94.00 191 THR A N 1
ATOM 1427 C CA . THR A 1 191 ? -1.923 0.625 19.269 1.00 94.00 191 THR A CA 1
ATOM 1428 C C . THR A 1 191 ? -1.782 -0.161 17.975 1.00 94.00 191 THR A C 1
ATOM 1430 O O . THR A 1 191 ? -2.775 -0.593 17.390 1.00 94.00 191 THR A O 1
ATOM 1433 N N . PHE A 1 192 ? -0.535 -0.384 17.554 1.00 93.44 192 PHE A N 1
ATOM 1434 C CA . PHE A 1 192 ? -0.205 -1.175 16.374 1.00 93.44 192 PHE A CA 1
ATOM 1435 C C . PHE A 1 192 ? 0.704 -2.341 16.735 1.00 93.44 192 PHE A C 1
ATOM 1437 O O . PHE A 1 192 ? 1.642 -2.216 17.526 1.00 93.44 192 PHE A O 1
ATOM 1444 N N . THR A 1 193 ? 0.424 -3.481 16.121 1.00 91.75 193 THR A N 1
ATOM 1445 C CA . THR A 1 193 ? 1.243 -4.684 16.191 1.00 91.75 193 THR A CA 1
ATOM 1446 C C . THR A 1 193 ? 1.555 -5.151 14.773 1.00 91.75 193 THR A C 1
ATOM 1448 O O . THR A 1 193 ? 0.634 -5.267 13.963 1.00 91.75 193 THR A O 1
ATOM 1451 N N . PRO A 1 194 ? 2.823 -5.440 14.437 1.00 86.81 194 PRO A N 1
ATOM 1452 C CA . PRO A 1 194 ? 3.146 -5.999 13.133 1.00 86.81 194 PRO A CA 1
ATOM 1453 C C . PRO A 1 194 ? 2.455 -7.354 12.970 1.00 86.81 194 PRO A C 1
ATOM 1455 O O . PRO A 1 194 ? 2.703 -8.282 13.748 1.00 86.81 194 PRO A O 1
ATOM 1458 N N . LEU A 1 195 ? 1.604 -7.497 11.952 1.00 79.31 195 LEU A N 1
ATOM 1459 C CA . LEU A 1 195 ? 1.131 -8.816 11.557 1.00 79.31 195 LEU A CA 1
ATOM 1460 C C . LEU A 1 195 ? 2.277 -9.520 10.859 1.00 79.31 195 LEU A C 1
ATOM 1462 O O . LEU A 1 195 ? 2.703 -9.129 9.771 1.00 79.31 195 LEU A O 1
ATOM 1466 N N . ALA A 1 196 ? 2.754 -10.596 11.478 1.00 61.00 196 ALA A N 1
ATOM 1467 C CA . ALA A 1 196 ? 3.610 -11.534 10.785 1.00 61.00 196 ALA A CA 1
ATOM 1468 C C . ALA A 1 196 ? 2.822 -12.079 9.586 1.00 61.00 196 ALA A C 1
ATOM 1470 O O . ALA A 1 196 ? 1.924 -12.908 9.753 1.00 61.00 196 ALA A O 1
ATOM 1471 N N . GLN A 1 197 ? 3.159 -11.621 8.377 1.00 56.88 197 GLN A N 1
ATOM 1472 C CA . GLN A 1 197 ? 2.792 -12.341 7.162 1.00 56.88 197 GLN A CA 1
ATOM 1473 C C . GLN A 1 197 ? 3.253 -13.781 7.369 1.00 56.88 197 GLN A C 1
ATOM 1475 O O . GLN A 1 197 ? 4.368 -13.993 7.843 1.00 56.88 197 GLN A O 1
ATOM 1480 N N . ASN A 1 198 ? 2.374 -14.759 7.134 1.00 45.16 198 ASN A N 1
ATOM 1481 C CA . ASN A 1 198 ? 2.649 -16.164 7.428 1.00 45.16 198 ASN A CA 1
ATOM 1482 C C . ASN A 1 198 ? 4.028 -16.538 6.851 1.00 45.16 198 ASN A C 1
ATOM 1484 O O . ASN A 1 198 ? 4.202 -16.609 5.635 1.00 45.16 198 ASN A O 1
ATOM 1488 N N . ARG A 1 199 ? 5.017 -16.670 7.749 1.00 46.94 199 ARG A N 1
ATOM 1489 C CA . ARG A 1 199 ? 6.471 -16.671 7.494 1.00 46.94 199 ARG A CA 1
ATOM 1490 C C . ARG A 1 199 ? 6.938 -17.984 6.868 1.00 46.94 199 ARG A C 1
ATOM 1492 O O . ARG A 1 199 ? 7.816 -18.649 7.415 1.00 46.94 199 ARG A O 1
ATOM 1499 N N . GLN A 1 200 ? 6.295 -18.419 5.790 1.00 41.28 200 GLN A N 1
ATOM 1500 C CA . GLN A 1 200 ? 6.526 -19.752 5.245 1.00 41.28 200 GLN A CA 1
ATOM 1501 C C . GLN A 1 200 ? 7.364 -19.796 3.976 1.00 41.28 200 GLN A C 1
ATOM 1503 O O . GLN A 1 200 ? 7.756 -20.890 3.600 1.00 41.28 200 GLN A O 1
ATOM 1508 N N . ASN A 1 201 ? 7.736 -18.667 3.373 1.00 43.03 201 ASN A N 1
ATOM 1509 C CA . ASN A 1 201 ? 8.709 -18.660 2.284 1.00 43.03 201 ASN A CA 1
ATOM 1510 C C . ASN A 1 201 ? 9.581 -17.407 2.379 1.00 43.03 201 ASN A C 1
ATOM 1512 O O . ASN A 1 201 ? 9.049 -16.316 2.569 1.00 43.03 201 ASN A O 1
ATOM 1516 N N . ASP A 1 202 ? 10.898 -17.554 2.203 1.00 54.16 202 ASP A N 1
ATOM 1517 C CA . ASP A 1 202 ? 11.703 -16.502 1.576 1.00 54.16 202 ASP A CA 1
ATOM 1518 C C . ASP A 1 202 ? 10.877 -15.974 0.391 1.00 54.16 202 ASP A C 1
ATOM 1520 O O . ASP A 1 202 ? 10.627 -16.735 -0.547 1.00 54.16 202 ASP A O 1
ATOM 1524 N N . LEU A 1 203 ? 10.348 -14.748 0.487 1.00 62.84 203 LEU A N 1
ATOM 1525 C CA . LEU A 1 203 ? 9.423 -14.178 -0.496 1.00 62.84 203 LEU A CA 1
ATOM 1526 C C . LEU A 1 203 ? 10.185 -13.881 -1.789 1.00 62.84 203 LEU A C 1
ATOM 1528 O O . LEU A 1 203 ? 10.575 -12.749 -2.058 1.00 62.84 203 LEU A O 1
ATOM 1532 N N . ASN A 1 204 ? 10.440 -14.939 -2.550 1.00 77.69 204 ASN A N 1
ATOM 1533 C CA . ASN A 1 204 ? 11.029 -14.897 -3.870 1.00 77.69 204 ASN A CA 1
ATOM 1534 C C . ASN A 1 204 ? 9.883 -14.954 -4.879 1.00 77.69 204 ASN A C 1
ATOM 1536 O O . ASN A 1 204 ? 9.091 -15.901 -4.875 1.00 77.69 204 ASN A O 1
ATOM 1540 N N . ALA A 1 205 ? 9.796 -13.959 -5.751 1.00 83.25 205 ALA A N 1
ATOM 1541 C CA . ALA A 1 205 ? 8.892 -13.973 -6.889 1.00 83.25 205 ALA A CA 1
ATOM 1542 C C . ALA A 1 205 ? 9.713 -13.983 -8.177 1.00 83.25 205 ALA A C 1
ATOM 1544 O O . ALA A 1 205 ? 10.672 -13.230 -8.319 1.00 83.25 205 ALA A O 1
ATOM 1545 N N . ALA A 1 206 ? 9.329 -14.840 -9.119 1.00 89.38 206 ALA A N 1
ATOM 1546 C CA . ALA A 1 206 ? 9.952 -14.917 -10.432 1.00 89.38 206 ALA A CA 1
ATOM 1547 C C . ALA A 1 206 ? 8.954 -14.485 -11.509 1.00 89.38 206 ALA A C 1
ATOM 1549 O O . ALA A 1 206 ? 7.783 -14.866 -11.473 1.00 89.38 206 ALA A O 1
ATOM 1550 N N . ALA A 1 207 ? 9.431 -13.719 -12.485 1.00 90.00 207 ALA A N 1
ATOM 1551 C CA . ALA A 1 207 ? 8.655 -13.260 -13.626 1.00 90.00 207 ALA A CA 1
ATOM 1552 C C . ALA A 1 207 ? 9.384 -13.572 -14.938 1.00 90.00 207 ALA A C 1
ATOM 1554 O O . ALA A 1 207 ? 10.606 -13.459 -15.035 1.00 90.00 207 ALA A O 1
ATOM 1555 N N . LEU A 1 208 ? 8.609 -13.939 -15.960 1.00 93.50 208 LEU A N 1
ATOM 1556 C CA . LEU A 1 208 ? 9.063 -14.105 -17.337 1.00 93.50 208 LEU A CA 1
ATOM 1557 C C . LEU A 1 208 ? 8.214 -13.203 -18.228 1.00 93.50 208 LEU A C 1
ATOM 1559 O O . LEU A 1 208 ? 6.986 -13.303 -18.225 1.00 93.50 208 LEU A O 1
ATOM 1563 N N . ARG A 1 209 ? 8.868 -12.364 -19.027 1.00 94.38 209 ARG A N 1
ATOM 1564 C CA . ARG A 1 209 ? 8.220 -11.528 -20.034 1.00 94.38 209 ARG A CA 1
ATOM 1565 C C . ARG A 1 209 ? 8.771 -11.854 -21.414 1.00 94.38 209 ARG A C 1
ATOM 1567 O O . ARG A 1 209 ? 9.982 -11.940 -21.604 1.00 94.38 209 ARG A O 1
ATOM 1574 N N . VAL A 1 210 ? 7.867 -11.992 -22.381 1.00 95.00 210 VAL A N 1
ATOM 1575 C CA . VAL A 1 210 ? 8.195 -12.106 -23.804 1.00 95.00 210 VAL A CA 1
ATOM 1576 C C . VAL A 1 210 ? 7.477 -10.987 -24.543 1.00 95.00 210 VAL A C 1
ATOM 1578 O O . VAL A 1 210 ? 6.282 -10.776 -24.349 1.00 95.00 210 VAL A O 1
ATOM 1581 N N . GLU A 1 211 ? 8.215 -10.257 -25.367 1.00 94.06 211 GLU A N 1
ATOM 1582 C CA . GLU A 1 211 ? 7.713 -9.160 -26.188 1.00 94.06 211 GLU A CA 1
ATOM 1583 C C . GLU A 1 211 ? 8.190 -9.355 -27.628 1.00 94.06 211 GLU A C 1
ATOM 1585 O O . GLU A 1 211 ? 9.317 -9.798 -27.854 1.00 94.06 211 GLU A O 1
ATOM 1590 N N . SER A 1 212 ? 7.343 -9.025 -28.600 1.00 93.25 212 SER A N 1
ATOM 1591 C CA . SER A 1 212 ? 7.711 -9.026 -30.014 1.00 93.25 212 SER A CA 1
ATOM 1592 C C . SER A 1 212 ? 7.091 -7.840 -30.740 1.00 93.25 212 SER A C 1
ATOM 1594 O O . SER A 1 212 ? 5.937 -7.502 -30.465 1.00 93.25 212 SER A O 1
ATOM 1596 N N . GLY A 1 213 ? 7.842 -7.277 -31.682 1.00 87.88 213 GLY A N 1
ATOM 1597 C CA . GLY A 1 213 ? 7.412 -6.258 -32.643 1.00 87.88 213 GLY A CA 1
ATOM 1598 C C . GLY A 1 213 ? 7.691 -6.715 -34.062 1.00 87.88 213 GLY A C 1
ATOM 1599 O O . GLY A 1 213 ? 8.665 -7.490 -34.231 1.00 87.88 213 GLY A O 1
#

Sequence (213 aa):
PEQGFGQAFAADPGTLAAREEFRGTGGSLYYLQHQNITQGSEQLSIEIRDKDSGIVLSSHMLASGVDYTLNTLQGRILLTSPLSSVADGSTLVRAGSLSGNPAFLVATYEYSPLFNDLDEAAVGGRASHWFNDHVSAGMTLSKQEQSGGDQRLNAIDLLVRKTPETYIKVEVAESKGEGTGTQFSDDGGFTFTPLAQNRQNDLNAAALRVESG

Radius of gyration: 22.66 Å; chains: 1; bounding box: 62×36×57 Å

pLDDT: mean 86.15, std 14.32, range [41.28, 98.31]

Foldseek 3Di:
DKDKDKDKDKDFPQKAKAKEKEQQPQFFKFADLDAQFDPPQKKKWKFFAAAPPRHTPDIGTDDDPPQWDADRRGRMIGGPGGGHQADDQPPPDPRPVRGPTGMMMMMMTMHGDDPPPVFWMKIWMKMKIDPDPFKMKMKIWIWTDHQQKIKIKIKIKIKGAPDPQWIKMKMKMKMFMGDNWYWYYHNRHPDTDTDPPPPDDRPIDMDIDMDTD